Protein AF-A0A2E9CLK2-F1 (afdb_monomer)

Secondary structure (DSSP, 8-state):
--TT-SEEEEEEES---SSHHHHHHHHTT-EEEEEGGGGEEEEEETTEEEEEEE-GGGGGGGTT-SEEEEE--HHHHHHHHSS-SS-HHHHIIIIITTS--SEEEPP-----TTT--SHHHHHHHHHHHHHHHHHHHHHHHHTT-GGGEE-EE--SSHHHHHHHHHHHGGG--TT-EEEE-S-TT--SSSTTSHHHHHHHHHHHS-TT-EEEETT--GGGHHHHGGGGGG-EEEEE-HHHHHHHHHHHHTT----HHHHHHHHHHHHHHHHHHHTSPPPP--PPP-PPPPPPPPP-THHHHHHHHHHHHHHHHHHTSS-GGG--HHHHHHHHHHHHHH-

Solvent-accessible surface area (backbone atoms only — not comparable to full-atom values): 18422 Å² total; per-residue (Å²): 133,74,90,83,62,55,56,47,76,30,42,41,41,87,48,53,64,89,48,49,47,51,54,46,36,31,76,70,50,38,36,33,30,30,40,46,66,54,36,55,34,72,41,86,51,98,94,48,75,43,70,65,55,70,47,67,77,44,59,70,56,55,68,72,42,64,41,44,30,38,38,53,32,34,58,61,26,44,76,74,64,75,33,80,83,64,53,68,62,56,45,46,66,63,48,57,62,72,47,93,50,66,32,36,43,28,52,51,41,53,37,44,68,94,72,22,80,51,72,64,51,36,52,54,27,25,31,51,14,28,27,33,30,55,53,43,49,53,52,22,53,77,67,72,48,45,91,30,49,20,44,52,33,28,38,73,44,45,68,36,35,50,55,25,41,66,68,40,52,90,78,62,56,87,63,36,46,38,30,37,43,60,43,57,84,46,47,57,64,59,80,61,4,51,51,37,36,52,52,49,46,64,74,70,49,66,77,57,37,24,37,30,36,44,44,52,58,74,85,44,51,34,53,54,53,77,49,30,85,28,59,30,34,33,30,35,48,64,31,56,56,50,31,51,52,48,23,62,75,73,72,47,82,76,44,56,58,56,34,28,53,33,39,52,59,44,50,55,52,46,54,58,45,63,73,44,78,71,47,90,78,80,80,76,79,88,66,79,72,82,80,71,80,77,60,59,72,69,57,33,26,40,53,49,32,52,50,52,51,40,49,38,33,43,76,61,78,46,65,78,90,73,68,42,76,68,56,42,51,52,48,13,51,52,50,60,76,73,108

Radius of gyration: 21.07 Å; Cα contacts (8 Å, |Δi|>4): 554; chains: 1; bounding box: 56×46×53 Å

Foldseek 3Di:
DDDPQLEAEAEEDAALDDDLQLVLQLVVLGHYEYEQVSQWDWDDDVPDIATDAGNLVSVVSCPSHNFYEYHPCQVVCCVPVVGDRDDLCSPQVRPVLSDLHQAYEFHFHECACVRPVDDLSQLLRLLLLLQRQVSNCVSCVVSVNNVRYAREAYDQALVSSVVSCVLNVVSDDFQEEYEYHPQQPAACDDRSHPVVNVLSCCVPDDLRYAYEYEADDLVNLLACSVVSSSVYYYYHNVLLVVLVVCCVVVVHDSDPNSSSVSSVVVVVVSVVSSPDHRDDDDDDDPDPPDDDPQDDDLRNLLVVLSVVVSVCSSVVVDDPVPDDPVVSSVSSVVVNVVD

pLDDT: mean 91.37, std 9.95, range [33.94, 98.75]

Structure (mmCIF, N/CA/C/O backbone):
data_AF-A0A2E9CLK2-F1
#
_entry.id   AF-A0A2E9CLK2-F1
#
loop_
_atom_site.group_PDB
_atom_site.id
_atom_site.type_symbol
_atom_site.label_atom_id
_atom_site.label_alt_id
_atom_site.label_comp_id
_atom_site.label_asym_id
_atom_site.label_entity_id
_atom_site.label_seq_id
_atom_site.pdbx_PDB_ins_code
_atom_site.Cartn_x
_atom_site.Cartn_y
_atom_site.Cartn_z
_atom_site.occupancy
_atom_site.B_iso_or_equiv
_atom_site.auth_seq_id
_atom_site.auth_comp_id
_atom_site.auth_asym_id
_atom_site.auth_atom_id
_atom_site.pdbx_PDB_model_num
ATOM 1 N N . MET A 1 1 ? 15.781 -18.257 -9.383 1.00 45.06 1 MET A N 1
ATOM 2 C CA . MET A 1 1 ? 15.838 -17.603 -8.057 1.00 45.06 1 MET A CA 1
ATOM 3 C C . MET A 1 1 ? 15.177 -18.530 -7.055 1.00 45.06 1 MET A C 1
ATOM 5 O O . MET A 1 1 ? 14.185 -19.151 -7.409 1.00 45.06 1 MET A O 1
ATOM 9 N N . ALA A 1 2 ? 15.800 -18.735 -5.897 1.00 33.94 2 ALA A N 1
ATOM 10 C CA . ALA A 1 2 ? 15.490 -19.848 -5.005 1.00 33.94 2 ALA A CA 1
ATOM 11 C C . ALA A 1 2 ? 14.113 -19.703 -4.338 1.00 33.94 2 ALA A C 1
ATOM 13 O O . ALA A 1 2 ? 13.844 -18.715 -3.659 1.00 33.94 2 ALA A O 1
ATOM 14 N N . ALA A 1 3 ? 13.271 -20.726 -4.488 1.00 34.09 3 ALA A N 1
ATOM 15 C CA . ALA A 1 3 ? 12.211 -20.999 -3.530 1.00 34.09 3 ALA A CA 1
ATOM 16 C C . ALA A 1 3 ? 12.862 -21.162 -2.141 1.00 34.09 3 ALA A C 1
ATOM 18 O O . ALA A 1 3 ? 13.796 -21.950 -2.002 1.00 34.09 3 ALA A O 1
ATOM 19 N N . GLY A 1 4 ? 12.426 -20.381 -1.146 1.00 51.25 4 GLY A N 1
ATOM 20 C CA . GLY A 1 4 ? 12.953 -20.455 0.226 1.00 51.25 4 GLY A CA 1
ATOM 21 C C . GLY A 1 4 ? 13.543 -19.166 0.808 1.00 51.25 4 GLY A C 1
ATOM 22 O O . GLY A 1 4 ? 14.056 -19.202 1.923 1.00 51.25 4 GLY A O 1
ATOM 23 N N . THR A 1 5 ? 13.485 -18.020 0.117 1.00 62.66 5 THR A N 1
ATOM 24 C CA . THR A 1 5 ? 13.827 -16.739 0.764 1.00 62.66 5 THR A CA 1
ATOM 25 C C . THR A 1 5 ? 12.755 -16.351 1.793 1.00 62.66 5 THR A C 1
ATOM 27 O O . THR A 1 5 ? 11.581 -16.313 1.433 1.00 62.66 5 THR A O 1
ATOM 30 N N . PRO A 1 6 ? 13.131 -16.012 3.041 1.00 76.38 6 PRO A N 1
ATOM 31 C CA . PRO A 1 6 ? 12.185 -15.690 4.118 1.00 76.38 6 PRO A CA 1
ATOM 32 C C . PRO A 1 6 ? 11.354 -14.422 3.872 1.00 76.38 6 PRO A C 1
ATOM 34 O O . PRO A 1 6 ? 10.308 -14.228 4.486 1.00 76.38 6 PRO A O 1
ATOM 37 N N . ILE A 1 7 ? 11.838 -13.549 2.987 1.00 91.38 7 ILE A N 1
ATOM 38 C CA . ILE A 1 7 ? 11.182 -12.312 2.569 1.00 91.38 7 ILE A CA 1
ATOM 39 C C . ILE A 1 7 ? 11.316 -12.202 1.054 1.00 91.38 7 ILE A C 1
ATOM 41 O O . ILE A 1 7 ? 12.418 -12.347 0.517 1.00 91.38 7 ILE A O 1
ATOM 45 N N . GLU A 1 8 ? 10.218 -11.917 0.364 1.00 94.19 8 GLU A N 1
ATOM 46 C CA . GLU A 1 8 ? 10.225 -11.685 -1.076 1.00 94.19 8 GLU A CA 1
ATOM 47 C C . GLU A 1 8 ? 10.354 -10.193 -1.403 1.00 94.19 8 GLU A C 1
ATOM 49 O O . GLU A 1 8 ? 9.627 -9.351 -0.875 1.00 94.19 8 GLU A O 1
ATOM 54 N N . ILE A 1 9 ? 11.283 -9.870 -2.303 1.00 94.88 9 ILE A N 1
ATOM 55 C CA . ILE A 1 9 ? 11.528 -8.505 -2.772 1.00 94.88 9 ILE A CA 1
ATOM 56 C C . ILE A 1 9 ? 10.782 -8.293 -4.086 1.00 94.88 9 ILE A C 1
ATOM 58 O O . ILE A 1 9 ? 11.042 -8.992 -5.063 1.00 94.88 9 ILE A O 1
ATOM 62 N N . ILE A 1 10 ? 9.914 -7.287 -4.113 1.00 96.88 10 ILE A N 1
ATOM 63 C CA . ILE A 1 10 ? 9.145 -6.853 -5.276 1.00 96.88 10 ILE A CA 1
ATOM 64 C C . ILE A 1 10 ? 9.752 -5.556 -5.823 1.00 96.88 10 ILE A C 1
ATOM 66 O O . ILE A 1 10 ? 10.063 -4.619 -5.083 1.00 96.88 10 ILE A O 1
ATOM 70 N N . VAL A 1 11 ? 9.956 -5.479 -7.136 1.00 97.31 11 VAL A N 1
ATOM 71 C CA . VAL A 1 11 ? 10.560 -4.296 -7.765 1.00 97.31 11 VAL A CA 1
ATOM 72 C C . VAL A 1 11 ? 9.483 -3.305 -8.190 1.00 97.31 11 VAL A C 1
ATOM 74 O O . VAL A 1 11 ? 8.682 -3.593 -9.077 1.00 97.31 11 VAL A O 1
ATOM 77 N N . GLY A 1 12 ? 9.497 -2.109 -7.599 1.00 96.88 12 GLY A N 1
ATOM 78 C CA . GLY A 1 12 ? 8.587 -1.025 -7.969 1.00 96.88 12 GLY A CA 1
ATOM 79 C C . GLY A 1 12 ? 8.988 -0.388 -9.301 1.00 96.88 12 GLY A C 1
ATOM 80 O O . GLY A 1 12 ? 9.985 0.340 -9.370 1.00 96.88 12 GLY A O 1
ATOM 81 N N . LEU A 1 13 ? 8.219 -0.639 -10.362 1.00 96.94 13 LEU A N 1
ATOM 82 C CA . LEU A 1 13 ? 8.424 -0.047 -11.684 1.00 96.94 13 LEU A CA 1
ATOM 83 C C . LEU A 1 13 ? 7.563 1.216 -11.870 1.00 96.94 13 LEU A C 1
ATOM 85 O O . LEU A 1 13 ? 6.443 1.289 -11.369 1.00 96.94 13 LEU A O 1
ATOM 89 N N . PRO A 1 14 ? 8.035 2.218 -12.640 1.00 94.00 14 PRO A N 1
ATOM 90 C CA . PRO A 1 14 ? 7.266 3.441 -12.898 1.00 94.00 14 PRO A CA 1
ATOM 91 C C . PRO A 1 14 ? 6.031 3.224 -13.791 1.00 94.00 14 PRO A C 1
ATOM 93 O O . PRO A 1 14 ? 5.243 4.149 -13.967 1.00 94.00 14 PRO A O 1
ATOM 96 N N . GLY A 1 15 ? 5.896 2.042 -14.395 1.00 95.38 15 GLY A N 1
ATOM 97 C CA . GLY A 1 15 ? 4.823 1.643 -15.299 1.00 95.38 15 GLY A CA 1
ATOM 98 C C . GLY A 1 15 ? 5.271 0.484 -16.191 1.00 95.38 15 GLY A C 1
ATOM 99 O O . GLY A 1 15 ? 6.377 -0.036 -16.033 1.00 95.38 15 GLY A O 1
ATOM 100 N N . LEU A 1 16 ? 4.430 0.116 -17.158 1.00 96.81 16 LEU A N 1
ATOM 101 C CA . LEU A 1 16 ? 4.657 -1.008 -18.083 1.00 96.81 16 LEU A CA 1
ATOM 102 C C . LEU A 1 16 ? 5.058 -0.568 -19.494 1.00 96.81 16 LEU A C 1
ATOM 104 O O . LEU A 1 16 ? 4.809 -1.268 -20.470 1.00 96.81 16 LEU A O 1
ATOM 108 N N . SER A 1 17 ? 5.650 0.612 -19.651 1.00 94.94 17 SER A N 1
ATOM 109 C CA . SER A 1 17 ? 6.166 1.027 -20.958 1.00 94.94 17 SER A CA 1
ATOM 110 C C . SER A 1 17 ? 7.292 0.091 -21.409 1.00 94.94 17 SER A C 1
ATOM 112 O O . SER A 1 17 ? 8.223 -0.158 -20.640 1.00 94.94 17 SER A O 1
ATOM 114 N N . GLU A 1 18 ? 7.235 -0.379 -22.659 1.00 95.94 18 GLU A N 1
ATOM 115 C CA . GLU A 1 18 ? 8.345 -1.123 -23.264 1.00 95.94 18 GLU A CA 1
ATOM 116 C C . GLU A 1 18 ? 9.642 -0.312 -23.189 1.00 95.94 18 GLU A C 1
ATOM 118 O O . GLU A 1 18 ? 9.664 0.900 -23.429 1.00 95.94 18 GLU A O 1
ATOM 123 N N . GLY A 1 19 ? 10.732 -0.984 -22.825 1.00 96.50 19 GLY A N 1
ATOM 124 C CA . GLY A 1 19 ? 12.034 -0.350 -22.682 1.00 96.50 19 GLY A CA 1
ATOM 125 C C . GLY A 1 19 ? 12.966 -1.056 -21.697 1.00 96.50 19 GLY A C 1
ATOM 126 O O .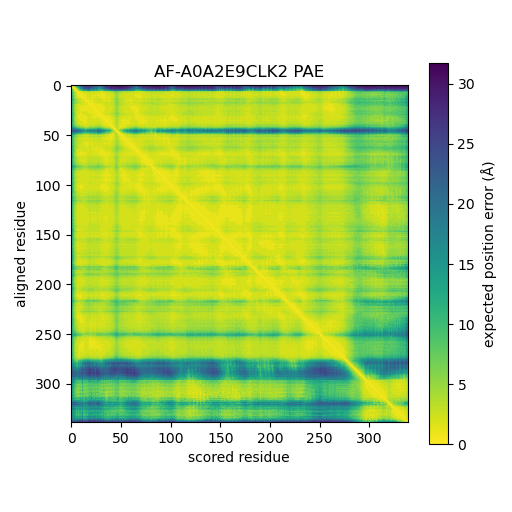 GLY A 1 19 ? 12.642 -2.124 -21.174 1.00 96.50 19 GLY A O 1
ATOM 127 N N . PRO A 1 20 ? 14.133 -0.449 -21.405 1.00 97.56 20 PRO A N 1
ATOM 128 C CA . PRO A 1 20 ? 15.220 -1.114 -20.684 1.00 97.56 20 PRO A CA 1
ATOM 129 C C . PRO A 1 20 ? 14.859 -1.613 -19.282 1.00 97.56 20 PRO A C 1
ATOM 131 O O . PRO A 1 20 ? 15.332 -2.668 -18.873 1.00 97.56 20 PRO A O 1
ATOM 134 N N . LEU A 1 21 ? 14.019 -0.876 -18.544 1.00 96.81 21 LEU A N 1
ATOM 135 C CA . LEU A 1 21 ? 13.586 -1.271 -17.199 1.00 96.81 21 LEU A CA 1
ATOM 136 C C . LEU A 1 21 ? 12.739 -2.543 -17.232 1.00 96.81 21 LEU A C 1
ATOM 138 O O . LEU A 1 21 ? 13.045 -3.504 -16.531 1.00 96.81 21 LEU A O 1
ATOM 142 N N . LEU A 1 22 ? 11.713 -2.557 -18.082 1.00 97.56 22 LEU A N 1
ATOM 143 C CA . LEU A 1 22 ? 10.819 -3.697 -18.227 1.00 97.56 22 LEU A CA 1
ATOM 144 C C . LEU A 1 22 ? 11.564 -4.913 -18.794 1.00 97.56 22 LEU A C 1
ATOM 146 O O . LEU A 1 22 ? 11.458 -6.009 -18.250 1.00 97.56 22 LEU A O 1
ATOM 150 N N . ALA A 1 23 ? 12.400 -4.704 -19.816 1.00 98.00 23 ALA A N 1
ATOM 151 C CA . ALA A 1 23 ? 13.247 -5.749 -20.385 1.00 98.00 23 ALA A CA 1
ATOM 152 C C . ALA A 1 23 ? 14.191 -6.362 -19.339 1.00 98.00 23 ALA A C 1
ATOM 154 O O . ALA A 1 23 ? 14.330 -7.581 -19.276 1.00 98.00 23 ALA A O 1
ATOM 155 N N . ARG A 1 24 ? 14.800 -5.539 -18.473 1.00 97.94 24 ARG A N 1
ATOM 156 C CA . ARG A 1 24 ? 15.660 -6.030 -17.390 1.00 97.94 24 ARG A CA 1
ATOM 157 C C . ARG A 1 24 ? 14.870 -6.806 -16.338 1.00 97.94 24 ARG A C 1
ATOM 159 O O . ARG A 1 24 ? 15.347 -7.843 -15.892 1.00 97.94 24 ARG A O 1
ATOM 166 N N . ALA A 1 25 ? 13.677 -6.341 -15.967 1.00 97.50 25 ALA A N 1
ATOM 167 C CA . ALA A 1 25 ? 12.815 -7.054 -15.027 1.00 97.50 25 ALA A CA 1
ATOM 168 C C . ALA A 1 25 ? 12.417 -8.442 -15.559 1.00 97.50 25 ALA A C 1
ATOM 170 O O . ALA A 1 25 ? 12.503 -9.419 -14.818 1.00 97.50 25 ALA A O 1
ATOM 171 N N . ARG A 1 26 ? 12.082 -8.551 -16.856 1.00 97.81 26 ARG A N 1
ATOM 172 C CA . ARG A 1 26 ? 11.838 -9.838 -17.535 1.00 97.81 26 ARG A CA 1
ATOM 173 C C . ARG A 1 26 ? 13.082 -10.722 -17.550 1.00 97.81 26 ARG A C 1
ATOM 175 O O . ARG A 1 26 ? 13.009 -11.880 -17.158 1.00 97.81 26 ARG A O 1
ATOM 182 N N . ALA A 1 27 ? 14.230 -10.186 -17.967 1.00 97.81 27 ALA A N 1
ATOM 183 C CA . ALA A 1 27 ? 15.473 -10.954 -18.066 1.00 97.81 27 ALA A CA 1
ATOM 184 C C . ALA A 1 27 ? 15.900 -11.548 -16.714 1.00 97.81 27 ALA A C 1
ATOM 186 O O . ALA A 1 27 ? 16.344 -12.690 -16.648 1.00 97.81 27 ALA A O 1
ATOM 187 N N . LEU A 1 28 ? 15.712 -10.789 -15.633 1.00 96.19 28 LEU A N 1
ATOM 188 C CA . LEU A 1 28 ? 16.017 -11.217 -14.268 1.00 96.19 28 LEU A CA 1
ATOM 189 C C . LEU A 1 28 ? 14.868 -11.992 -13.597 1.00 96.19 28 LEU A C 1
ATOM 191 O O . LEU A 1 28 ? 15.020 -12.410 -12.452 1.00 96.19 28 LEU A O 1
ATOM 195 N N . GLN A 1 29 ? 13.735 -12.184 -14.285 1.00 96.38 29 GLN A N 1
ATOM 196 C CA . GLN A 1 29 ? 12.524 -12.833 -13.763 1.00 96.38 29 GLN A CA 1
ATOM 197 C C . GLN A 1 29 ? 12.047 -12.232 -12.431 1.00 96.38 29 GLN A C 1
ATOM 199 O O . GLN A 1 29 ? 11.660 -12.945 -11.508 1.00 96.38 29 GLN A O 1
ATOM 204 N N . LEU A 1 30 ? 12.090 -10.904 -12.317 1.00 94.62 30 LEU A N 1
ATOM 205 C CA . LEU A 1 30 ? 11.736 -10.212 -11.081 1.00 94.62 30 LEU A CA 1
ATOM 206 C C . LEU A 1 30 ? 10.215 -10.097 -10.940 1.00 94.62 30 LEU A C 1
ATOM 208 O O . LEU A 1 30 ? 9.544 -9.738 -11.914 1.00 94.62 30 LEU A O 1
ATOM 212 N N . PRO A 1 31 ? 9.655 -10.354 -9.745 1.00 96.81 31 PRO A N 1
ATOM 213 C CA . PRO A 1 31 ? 8.304 -9.918 -9.442 1.00 96.81 31 PRO A CA 1
ATOM 214 C C . PRO A 1 31 ? 8.292 -8.388 -9.360 1.00 96.81 31 PRO A C 1
ATOM 216 O O . PRO A 1 31 ? 9.207 -7.767 -8.807 1.00 96.81 31 PRO A O 1
ATOM 219 N N . VAL A 1 32 ? 7.265 -7.768 -9.933 1.00 98.00 32 VAL A N 1
ATOM 220 C CA . VAL A 1 32 ? 7.175 -6.308 -10.014 1.00 98.00 32 VAL A CA 1
ATOM 221 C C . VAL A 1 32 ? 5.892 -5.790 -9.392 1.00 98.00 32 VAL A C 1
ATOM 223 O O . VAL A 1 32 ? 4.880 -6.484 -9.340 1.00 98.00 32 VAL A O 1
ATOM 226 N N . LEU A 1 33 ? 5.935 -4.540 -8.958 1.00 98.31 33 LEU A N 1
ATOM 227 C CA . LEU A 1 33 ? 4.773 -3.776 -8.540 1.00 98.31 33 LEU A CA 1
ATOM 228 C C . LEU A 1 33 ? 4.702 -2.509 -9.385 1.00 98.31 33 LEU A C 1
ATOM 230 O O . LEU A 1 33 ? 5.724 -1.869 -9.648 1.00 98.31 33 LEU A O 1
ATOM 234 N N . ILE A 1 34 ? 3.497 -2.153 -9.817 1.00 98.12 34 ILE A N 1
ATOM 235 C CA . ILE A 1 34 ? 3.226 -0.865 -10.453 1.00 98.12 34 ILE A CA 1
ATOM 236 C C . ILE A 1 34 ? 2.118 -0.140 -9.705 1.00 98.12 34 ILE A C 1
ATOM 238 O O . ILE A 1 34 ? 1.216 -0.752 -9.142 1.00 98.12 34 ILE A O 1
ATOM 242 N N . SER A 1 35 ? 2.173 1.182 -9.755 1.00 97.56 35 SER A N 1
ATOM 243 C CA . SER A 1 35 ? 1.135 2.039 -9.198 1.00 97.56 35 SER A CA 1
ATOM 244 C C . SER A 1 35 ? -0.011 2.210 -10.196 1.00 97.56 35 SER A C 1
ATOM 246 O O . SER A 1 35 ? 0.250 2.432 -11.383 1.00 97.56 35 SER A O 1
ATOM 248 N N . ALA A 1 36 ? -1.263 2.191 -9.740 1.00 98.00 36 ALA A N 1
ATOM 249 C CA . ALA A 1 36 ? -2.447 2.425 -10.568 1.00 98.00 36 ALA A CA 1
ATOM 250 C C . ALA A 1 36 ? -2.335 3.731 -11.363 1.00 98.00 36 ALA A C 1
ATOM 252 O O . ALA A 1 36 ? -2.596 3.766 -12.565 1.00 98.00 36 ALA A O 1
ATOM 253 N N . ASN A 1 37 ? -1.802 4.787 -10.738 1.00 97.00 37 ASN A N 1
ATOM 254 C CA . ASN A 1 37 ? -1.589 6.076 -11.393 1.00 97.00 37 ASN A CA 1
ATOM 255 C C . ASN A 1 37 ? -0.648 6.002 -12.622 1.00 97.00 37 ASN A C 1
ATOM 257 O O . ASN A 1 37 ? -0.728 6.854 -13.509 1.00 97.00 37 ASN A O 1
ATOM 261 N N . SER A 1 38 ? 0.220 4.985 -12.727 1.00 96.69 38 SER A N 1
ATOM 262 C CA . SER A 1 38 ? 1.041 4.763 -13.933 1.00 96.69 38 SER A CA 1
ATOM 263 C C . SER A 1 38 ? 0.210 4.384 -15.164 1.00 96.69 38 SER A C 1
ATOM 265 O O . SER A 1 38 ? 0.628 4.640 -16.294 1.00 96.69 38 SER A O 1
ATOM 267 N N . LEU A 1 39 ? -0.991 3.842 -14.946 1.00 97.56 39 LEU A N 1
ATOM 268 C CA . LEU A 1 39 ? -1.950 3.457 -15.976 1.00 97.56 39 LEU A CA 1
ATOM 269 C C . LEU A 1 39 ? -3.026 4.524 -16.201 1.00 97.56 39 LEU A C 1
ATOM 271 O O . LEU A 1 39 ? -3.902 4.333 -17.039 1.00 97.56 39 LEU A O 1
ATOM 275 N N . SER A 1 40 ? -2.986 5.662 -15.510 1.00 95.62 40 SER A N 1
ATOM 276 C CA . SER A 1 40 ? -4.001 6.704 -15.667 1.00 95.62 40 SER A CA 1
ATOM 277 C C . SER A 1 40 ? -3.862 7.488 -16.977 1.00 95.62 40 SER A C 1
ATOM 279 O O . SER A 1 40 ? -2.772 7.832 -17.459 1.00 95.62 40 SER A O 1
ATOM 281 N N . ARG A 1 41 ? -5.005 7.838 -17.563 1.00 94.88 41 ARG A N 1
ATOM 282 C CA . ARG A 1 41 ? -5.126 8.871 -18.594 1.00 94.88 41 ARG A CA 1
ATOM 283 C C . ARG A 1 41 ? -5.556 10.163 -17.923 1.00 94.88 41 ARG A C 1
ATOM 285 O O . ARG A 1 41 ? -6.468 10.169 -17.111 1.00 94.88 41 ARG A O 1
ATOM 292 N N . TRP A 1 42 ? -4.902 11.249 -18.305 1.00 92.56 42 TRP A N 1
ATOM 293 C CA . TRP A 1 42 ? -5.176 12.584 -17.794 1.00 92.56 42 TRP A CA 1
ATOM 294 C C . TRP A 1 42 ? -5.469 13.496 -18.980 1.00 92.56 42 TRP A C 1
ATOM 296 O O . TRP A 1 42 ? -4.724 13.467 -19.964 1.00 92.56 42 TRP A O 1
ATOM 306 N N . ARG A 1 43 ? -6.545 14.277 -18.900 1.00 91.56 43 ARG A N 1
ATOM 307 C CA . ARG A 1 43 ? -6.875 15.337 -19.859 1.00 91.56 43 ARG A CA 1
ATOM 308 C C . ARG A 1 43 ? -6.581 16.692 -19.231 1.00 91.56 43 ARG A C 1
ATOM 310 O O . ARG A 1 43 ? -6.765 16.872 -18.031 1.00 91.56 43 ARG A O 1
ATOM 317 N N . GLN A 1 44 ? -6.094 17.624 -20.044 1.00 88.38 44 GLN A N 1
ATOM 318 C CA . GLN A 1 44 ? -5.944 19.016 -19.626 1.00 88.38 44 GLN A CA 1
ATOM 319 C C . GLN A 1 44 ? -7.301 19.708 -19.728 1.00 88.38 44 GLN A C 1
ATOM 321 O O . GLN A 1 44 ? -7.989 19.546 -20.737 1.00 88.38 44 GLN A O 1
ATOM 326 N N . ARG A 1 45 ? -7.667 20.463 -18.695 1.00 81.81 45 ARG A N 1
ATOM 327 C CA . ARG A 1 45 ? -8.818 21.369 -18.680 1.00 81.81 45 ARG A CA 1
ATOM 328 C C . ARG A 1 45 ? -8.414 22.681 -18.029 1.00 81.81 45 ARG A C 1
ATOM 330 O O . ARG A 1 45 ? -7.428 22.729 -17.292 1.00 81.81 45 ARG A O 1
ATOM 337 N N . ASP A 1 46 ? -9.173 23.735 -18.297 1.00 74.00 46 ASP A N 1
ATOM 338 C CA . ASP A 1 46 ? -8.933 25.031 -17.669 1.00 74.00 46 ASP A CA 1
ATOM 339 C C . ASP A 1 46 ? -8.970 24.874 -16.143 1.00 74.00 46 ASP A C 1
ATOM 341 O O . ASP A 1 46 ? -9.967 24.440 -15.569 1.00 74.00 46 ASP A O 1
ATOM 345 N N . GLY A 1 47 ? -7.837 25.155 -15.496 1.00 73.81 47 GLY A N 1
ATOM 346 C CA . GLY A 1 47 ? -7.674 25.041 -14.045 1.00 73.81 47 GLY A CA 1
ATOM 347 C C . GLY A 1 47 ? -7.129 23.706 -13.515 1.00 73.81 47 GLY A C 1
ATOM 348 O O . GLY A 1 47 ? -6.877 23.621 -12.314 1.00 73.81 47 GLY A O 1
ATOM 349 N N . GLY A 1 48 ? -6.872 22.681 -14.344 1.00 77.94 48 GLY A N 1
ATOM 350 C CA . GLY A 1 48 ? -6.256 21.444 -13.842 1.00 77.94 48 GLY A CA 1
ATOM 351 C C . GLY A 1 48 ? -6.225 20.236 -14.781 1.00 77.94 48 GLY A C 1
ATOM 352 O O . GLY A 1 48 ? -6.542 20.302 -15.967 1.00 77.94 48 GLY A O 1
ATOM 353 N N . ARG A 1 49 ? -5.814 19.090 -14.223 1.00 84.25 49 ARG A N 1
ATOM 354 C CA . ARG A 1 49 ? -5.860 17.788 -14.905 1.00 84.25 49 ARG A CA 1
ATOM 355 C C . ARG A 1 49 ? -7.051 16.989 -14.399 1.00 84.25 49 ARG A C 1
ATOM 357 O O . ARG A 1 49 ? -7.166 16.772 -13.200 1.00 84.25 49 ARG A O 1
ATOM 364 N N . GLU A 1 50 ? -7.868 16.503 -15.322 1.00 90.06 50 GLU A N 1
ATOM 365 C CA . GLU A 1 50 ? -8.998 15.617 -15.038 1.00 90.06 50 GLU A CA 1
ATOM 366 C C . GLU A 1 50 ? -8.619 14.176 -15.402 1.00 90.06 50 GLU A C 1
ATOM 368 O O . GLU A 1 50 ? -7.991 13.932 -16.444 1.00 90.06 50 GLU A O 1
ATOM 373 N N . TRP A 1 51 ? -8.953 13.219 -14.534 1.00 94.62 51 TRP A N 1
ATOM 374 C CA . TRP A 1 51 ? -8.762 11.802 -14.831 1.00 94.62 51 TRP A CA 1
ATOM 375 C C . TRP A 1 51 ? -9.746 11.363 -15.923 1.00 94.62 51 TRP A C 1
ATOM 377 O O . TRP A 1 51 ? -10.901 11.767 -15.943 1.00 94.62 51 TRP A O 1
ATOM 387 N N . ALA A 1 52 ? -9.268 10.572 -16.883 1.00 95.38 52 ALA A N 1
ATOM 388 C CA . ALA A 1 52 ? -10.001 10.241 -18.105 1.00 95.38 52 ALA A CA 1
ATOM 389 C C . ALA A 1 52 ? -9.939 8.742 -18.445 1.00 95.38 52 ALA A C 1
ATOM 391 O O . ALA A 1 52 ? -9.865 8.366 -19.624 1.00 95.38 52 ALA A O 1
ATOM 392 N N . GLY A 1 53 ? -9.902 7.892 -17.418 1.00 96.94 53 GLY A N 1
ATOM 393 C CA . GLY A 1 53 ? -9.871 6.438 -17.550 1.00 96.94 53 GLY A CA 1
ATOM 394 C C . GLY A 1 53 ? -8.472 5.814 -17.536 1.00 96.94 53 GLY A C 1
ATOM 395 O O . GLY A 1 53 ? -7.444 6.482 -17.385 1.00 96.94 53 GLY A O 1
ATOM 396 N N . TRP A 1 54 ? -8.433 4.500 -17.751 1.00 98.00 54 TRP A N 1
ATOM 397 C CA . TRP A 1 54 ? -7.218 3.681 -17.711 1.00 98.00 54 TRP A CA 1
ATOM 398 C C . TRP A 1 54 ? -6.572 3.457 -19.089 1.00 98.00 54 TRP A C 1
ATOM 400 O O . TRP A 1 54 ? -7.219 3.482 -20.138 1.00 98.00 54 TRP A O 1
ATOM 410 N N . ARG A 1 55 ? -5.259 3.205 -19.103 1.00 97.19 55 ARG A N 1
ATOM 411 C CA . ARG A 1 55 ? -4.444 2.813 -20.267 1.00 97.19 55 ARG A CA 1
ATOM 412 C C . ARG A 1 55 ? -4.277 1.293 -20.328 1.00 97.19 55 ARG A C 1
ATOM 414 O O . ARG A 1 55 ? -3.154 0.798 -20.383 1.00 97.19 55 ARG A O 1
ATOM 421 N N . LEU A 1 56 ? -5.381 0.547 -20.366 1.00 97.38 56 LEU A N 1
ATOM 422 C CA . LEU A 1 56 ? -5.359 -0.922 -20.262 1.00 97.38 56 LEU A CA 1
ATOM 423 C C . LEU A 1 56 ? -4.511 -1.617 -21.340 1.00 97.38 56 LEU A C 1
ATOM 425 O O . LEU A 1 56 ? -3.923 -2.659 -21.082 1.00 97.38 56 LEU A O 1
ATOM 429 N N . ARG A 1 57 ? -4.338 -1.007 -22.523 1.00 96.25 57 ARG A N 1
ATOM 430 C CA . ARG A 1 57 ? -3.445 -1.542 -23.571 1.00 96.25 57 ARG A CA 1
ATOM 431 C C . ARG A 1 57 ? -1.997 -1.742 -23.099 1.00 96.25 57 ARG A C 1
ATOM 433 O O . ARG A 1 57 ? -1.312 -2.595 -23.646 1.00 96.25 57 ARG A O 1
ATOM 440 N N . GLN A 1 58 ? -1.527 -0.990 -22.099 1.00 96.06 58 GLN A N 1
ATOM 441 C CA . GLN A 1 58 ? -0.174 -1.160 -21.552 1.00 96.06 58 GLN A CA 1
ATOM 442 C C . GLN A 1 58 ? 0.004 -2.474 -20.782 1.00 96.06 58 GLN A C 1
ATOM 444 O O . GLN A 1 58 ? 1.132 -2.937 -20.641 1.00 96.06 58 GLN A O 1
ATOM 449 N N . LEU A 1 59 ? -1.084 -3.106 -20.333 1.00 97.19 59 LEU A N 1
ATOM 450 C CA . LEU A 1 59 ? -1.038 -4.398 -19.646 1.00 97.19 59 LEU A CA 1
ATOM 451 C C . LEU A 1 59 ? -0.535 -5.524 -20.559 1.00 97.19 59 LEU A C 1
ATOM 453 O O . LEU A 1 59 ? 0.054 -6.481 -20.071 1.00 97.19 59 LEU A O 1
ATOM 457 N N . ALA A 1 60 ? -0.667 -5.386 -21.885 1.00 96.56 60 ALA A N 1
ATOM 458 C CA . ALA A 1 60 ? -0.091 -6.331 -22.847 1.00 96.56 60 ALA A CA 1
ATOM 459 C C . ALA A 1 60 ? 1.443 -6.444 -22.723 1.00 96.56 60 ALA A C 1
ATOM 461 O O . ALA A 1 60 ? 2.034 -7.480 -23.031 1.00 96.56 60 ALA A O 1
ATOM 462 N N . ASN A 1 61 ? 2.097 -5.405 -22.198 1.00 97.38 61 ASN A N 1
ATOM 463 C CA . ASN A 1 61 ? 3.531 -5.409 -21.939 1.00 97.38 61 ASN A CA 1
ATOM 464 C C . ASN A 1 61 ? 3.884 -6.175 -20.647 1.00 97.38 61 ASN A C 1
ATOM 466 O O . ASN A 1 61 ? 5.052 -6.307 -20.311 1.00 97.38 61 ASN A O 1
ATOM 470 N N . ALA A 1 62 ? 2.931 -6.721 -19.893 1.00 95.81 62 ALA A N 1
ATOM 471 C CA . ALA A 1 62 ? 3.258 -7.532 -18.718 1.00 95.81 62 ALA A CA 1
ATOM 472 C C . ALA A 1 62 ? 3.809 -8.931 -19.074 1.00 95.81 62 ALA A C 1
ATOM 474 O O . ALA A 1 62 ? 4.322 -9.631 -18.201 1.00 95.81 62 ALA A O 1
ATOM 475 N N . HIS A 1 63 ? 3.744 -9.341 -20.347 1.00 95.19 63 HIS A N 1
ATOM 476 C CA . HIS A 1 63 ? 4.239 -10.642 -20.800 1.00 95.19 63 HIS A CA 1
ATOM 477 C C . HIS A 1 63 ? 5.710 -10.882 -20.406 1.00 95.19 63 HIS A C 1
ATOM 479 O O . HIS A 1 63 ? 6.547 -9.977 -20.450 1.00 95.19 63 HIS A O 1
ATOM 485 N N . GLY A 1 64 ? 6.031 -12.120 -20.021 1.00 94.88 64 GLY A N 1
ATOM 486 C CA . GLY A 1 64 ? 7.389 -12.541 -19.654 1.00 94.88 64 GLY A CA 1
ATOM 487 C C . GLY A 1 64 ? 7.892 -12.055 -18.287 1.00 94.88 64 GLY A C 1
ATOM 488 O O . GLY A 1 64 ? 9.019 -12.386 -17.915 1.00 94.88 64 GLY A O 1
ATOM 489 N N . LEU A 1 65 ? 7.099 -11.280 -17.539 1.00 96.75 65 LEU A N 1
ATOM 490 C CA . LEU A 1 65 ? 7.369 -10.993 -16.128 1.00 96.75 65 LEU A CA 1
ATOM 491 C C . LEU A 1 65 ? 7.036 -12.208 -15.258 1.00 96.75 65 LEU A C 1
ATOM 493 O O . LEU A 1 65 ? 6.111 -12.955 -15.566 1.00 96.75 65 LEU A O 1
ATOM 497 N N . ALA A 1 66 ? 7.746 -12.366 -14.139 1.00 96.25 66 ALA A N 1
ATOM 498 C CA . ALA A 1 66 ? 7.486 -13.465 -13.209 1.00 96.25 66 ALA A CA 1
ATOM 499 C C . ALA A 1 66 ? 6.131 -13.322 -12.501 1.00 96.25 66 ALA A C 1
ATOM 501 O O . ALA A 1 66 ? 5.396 -14.290 -12.343 1.00 96.25 66 ALA A O 1
ATOM 502 N N . SER A 1 67 ? 5.801 -12.108 -12.058 1.00 97.25 67 SER A N 1
ATOM 503 C CA . SER A 1 67 ? 4.479 -11.748 -11.541 1.00 97.25 67 SER A CA 1
ATOM 504 C C . SER A 1 67 ? 4.346 -10.229 -11.463 1.00 97.25 67 SER A C 1
ATOM 506 O O . SER A 1 67 ? 5.355 -9.518 -11.474 1.00 97.25 67 SER A O 1
ATOM 508 N N . ILE A 1 68 ? 3.112 -9.737 -11.369 1.00 97.94 68 ILE A N 1
ATOM 509 C CA . ILE A 1 68 ? 2.825 -8.311 -11.226 1.00 97.94 68 ILE A CA 1
ATOM 510 C C . ILE A 1 68 ? 1.805 -8.063 -10.117 1.00 97.94 68 ILE A C 1
ATOM 512 O O . ILE A 1 68 ? 0.777 -8.737 -10.045 1.00 97.94 68 ILE A O 1
ATOM 516 N N . MET A 1 69 ? 2.109 -7.094 -9.259 1.00 98.56 69 MET A N 1
ATOM 517 C CA . MET A 1 69 ? 1.226 -6.577 -8.218 1.00 98.56 69 MET A CA 1
ATOM 518 C C . MET A 1 69 ? 0.771 -5.153 -8.554 1.00 98.56 69 MET A C 1
ATOM 520 O O . MET A 1 69 ? 1.494 -4.406 -9.224 1.00 98.56 69 MET A O 1
ATOM 524 N N . LEU A 1 70 ? -0.412 -4.783 -8.069 1.00 98.69 70 LEU A N 1
ATOM 525 C CA . LEU A 1 70 ? -0.999 -3.457 -8.253 1.00 98.69 70 LEU A CA 1
ATOM 526 C C . LEU A 1 70 ? -1.048 -2.692 -6.924 1.00 98.69 70 LEU A C 1
ATOM 528 O O . LEU A 1 70 ? -1.706 -3.124 -5.983 1.00 98.69 70 LEU A O 1
ATOM 532 N N . ASP A 1 71 ? -0.383 -1.540 -6.880 1.00 98.12 71 ASP A N 1
ATOM 533 C CA . ASP A 1 71 ? -0.543 -0.513 -5.844 1.00 98.12 71 ASP A CA 1
ATOM 534 C C . ASP A 1 71 ? -1.676 0.454 -6.226 1.00 98.12 71 ASP A C 1
ATOM 536 O O . ASP A 1 71 ? -1.822 0.822 -7.394 1.00 98.12 71 ASP A O 1
ATOM 540 N N . SER A 1 72 ? -2.462 0.892 -5.243 1.00 97.06 72 SER A N 1
ATOM 541 C CA . SER A 1 72 ? -3.610 1.795 -5.404 1.00 97.06 72 SER A CA 1
ATOM 542 C C . SER A 1 72 ? -3.212 3.231 -5.768 1.00 97.06 72 SER A C 1
ATOM 544 O O . SER A 1 72 ? -4.022 3.982 -6.313 1.00 97.06 72 SER A O 1
ATOM 546 N N . ALA A 1 73 ? -1.950 3.601 -5.514 1.00 95.69 73 ALA A N 1
ATOM 547 C CA . ALA A 1 73 ? -1.392 4.942 -5.651 1.00 95.69 73 ALA A CA 1
ATOM 548 C C . ALA A 1 73 ? -1.797 5.955 -4.562 1.00 95.69 73 ALA A C 1
ATOM 550 O O . ALA A 1 73 ? -1.548 7.149 -4.761 1.00 95.69 73 ALA A O 1
ATOM 551 N N . GLY A 1 74 ? -2.354 5.529 -3.419 1.00 94.38 74 GLY A N 1
ATOM 552 C CA . GLY A 1 74 ? -2.911 6.413 -2.377 1.00 94.38 74 GLY A CA 1
ATOM 553 C C . GLY A 1 74 ? -2.048 7.642 -2.038 1.00 94.38 74 GLY A C 1
ATOM 554 O O . GLY A 1 74 ? -2.523 8.782 -2.085 1.00 94.38 74 GLY A O 1
ATOM 555 N N . PHE A 1 75 ? -0.740 7.453 -1.823 1.00 94.12 75 PHE A N 1
ATOM 556 C CA . PHE A 1 75 ? 0.200 8.555 -1.558 1.00 94.12 75 PHE A CA 1
ATOM 557 C C . PHE A 1 75 ? 0.380 9.527 -2.733 1.00 94.12 75 PHE A C 1
ATOM 559 O O . PHE A 1 75 ? 0.399 10.752 -2.565 1.00 94.12 75 PHE A O 1
ATOM 566 N N . VAL A 1 76 ? 0.530 9.005 -3.952 1.00 93.12 76 VAL A N 1
ATOM 567 C CA . VAL A 1 76 ? 0.703 9.836 -5.155 1.00 93.12 76 VAL A CA 1
ATOM 568 C C . VAL A 1 76 ? -0.561 10.650 -5.420 1.00 93.12 76 VAL A C 1
ATOM 570 O O . VAL A 1 76 ? -0.474 11.811 -5.823 1.00 93.12 76 VAL A O 1
ATOM 573 N N . LEU A 1 77 ? -1.725 10.056 -5.165 1.00 93.31 77 LEU A N 1
ATOM 574 C CA . LEU A 1 77 ? -3.024 10.688 -5.340 1.00 93.31 77 LEU A CA 1
ATOM 575 C C . LEU A 1 77 ? -3.253 11.818 -4.346 1.00 93.31 77 LEU A C 1
ATOM 577 O O . LEU A 1 77 ? -3.532 12.946 -4.758 1.00 93.31 77 LEU A O 1
ATOM 581 N N . ALA A 1 78 ? -3.001 11.566 -3.064 1.00 92.69 78 ALA A N 1
ATOM 582 C CA . ALA A 1 78 ? -3.059 12.598 -2.038 1.00 92.69 78 ALA A CA 1
ATOM 583 C C . ALA A 1 78 ? -2.085 13.755 -2.329 1.00 92.69 78 ALA A C 1
ATOM 585 O O . ALA A 1 78 ? -2.486 14.918 -2.341 1.00 92.69 78 ALA A O 1
ATOM 586 N N . SER A 1 79 ? -0.821 13.446 -2.640 1.00 92.12 79 SER A N 1
ATOM 587 C CA . SER A 1 79 ? 0.226 14.465 -2.818 1.00 92.12 79 SER A CA 1
ATOM 588 C C . SER A 1 79 ? 0.101 15.298 -4.099 1.00 92.12 79 SER A C 1
ATOM 590 O O . SER A 1 79 ? 0.499 16.462 -4.105 1.00 92.12 79 SER A O 1
ATOM 592 N N . ARG A 1 80 ? -0.405 14.729 -5.203 1.00 89.44 80 ARG A N 1
ATOM 593 C CA . ARG A 1 80 ? -0.430 15.411 -6.516 1.00 89.44 80 ARG A CA 1
ATOM 594 C C . ARG A 1 80 ? -1.810 15.824 -6.995 1.00 89.44 80 ARG A C 1
ATOM 596 O O . ARG A 1 80 ? -1.895 16.736 -7.816 1.00 89.44 80 ARG A O 1
ATOM 603 N N . TYR A 1 81 ? -2.849 15.139 -6.535 1.00 87.88 81 TYR A N 1
ATOM 604 C CA . TYR A 1 81 ? -4.216 15.303 -7.029 1.00 87.88 81 TYR A CA 1
ATOM 605 C C . TYR A 1 81 ? -5.214 15.620 -5.909 1.00 87.88 81 TYR A C 1
ATOM 607 O O . TYR A 1 81 ? -6.394 15.777 -6.189 1.00 87.88 81 TYR A O 1
ATOM 615 N N . ARG A 1 82 ? -4.733 15.787 -4.664 1.00 85.25 82 ARG A N 1
ATOM 616 C CA . ARG A 1 82 ? -5.524 16.135 -3.470 1.00 85.25 82 ARG A CA 1
ATOM 617 C C . ARG A 1 82 ? -6.592 15.104 -3.090 1.00 85.25 82 ARG A C 1
ATOM 619 O O . ARG A 1 82 ? -7.501 15.424 -2.337 1.00 85.25 82 ARG A O 1
ATOM 626 N N . GLY A 1 83 ? -6.468 13.869 -3.567 1.00 87.44 83 GLY A N 1
ATOM 627 C CA . GLY A 1 83 ? -7.432 12.810 -3.287 1.00 87.44 83 GLY A CA 1
ATOM 628 C C . GLY A 1 83 ? -7.534 11.802 -4.420 1.00 87.44 83 GLY A C 1
ATOM 629 O O . GLY A 1 83 ? -6.782 11.868 -5.396 1.00 87.44 83 GLY A O 1
ATOM 630 N N . LEU A 1 84 ? -8.458 10.857 -4.258 1.00 91.69 84 LEU A N 1
ATOM 631 C CA . LEU A 1 84 ? -8.773 9.849 -5.262 1.00 91.69 84 LEU A CA 1
ATOM 632 C C . LEU A 1 84 ? -9.535 10.515 -6.420 1.00 91.69 84 LEU A C 1
ATOM 634 O O . LEU A 1 84 ? -10.595 11.089 -6.191 1.00 91.69 84 LEU A O 1
ATOM 638 N N . PRO A 1 85 ? -9.015 10.472 -7.656 1.00 92.44 85 PRO A N 1
ATOM 639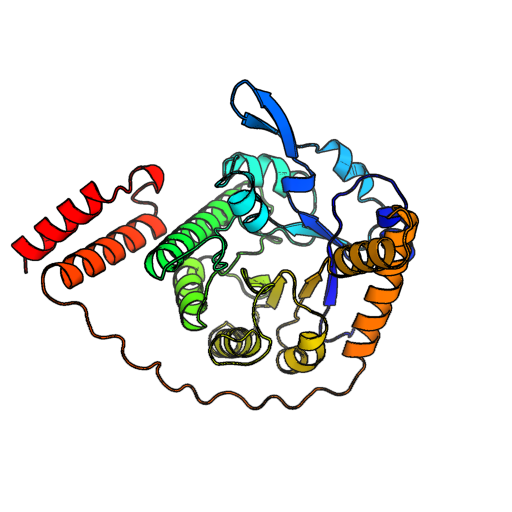 C CA . PRO A 1 85 ? -9.651 11.109 -8.805 1.00 92.44 85 PRO A CA 1
ATOM 640 C C . PRO A 1 85 ? -10.615 10.157 -9.541 1.00 92.44 85 PRO A C 1
ATOM 642 O O . PRO A 1 85 ? -11.101 10.497 -10.616 1.00 92.44 85 PRO A O 1
ATOM 645 N N . TRP A 1 86 ? -10.828 8.955 -9.001 1.00 94.44 86 TRP A N 1
ATOM 646 C CA . TRP A 1 86 ? -11.683 7.893 -9.524 1.00 94.44 86 TRP A CA 1
ATOM 647 C C . TRP A 1 86 ? -12.444 7.231 -8.371 1.00 94.44 86 TRP A C 1
ATOM 649 O O . TRP A 1 86 ? -12.007 7.294 -7.218 1.00 94.44 86 TRP A O 1
ATOM 659 N N . THR A 1 87 ? -13.567 6.591 -8.685 1.00 95.88 87 THR A N 1
ATOM 660 C CA . THR A 1 87 ? -14.391 5.863 -7.709 1.00 95.88 87 THR A CA 1
ATOM 661 C C . THR A 1 87 ? -13.810 4.480 -7.377 1.00 95.88 87 THR A C 1
ATOM 663 O O . THR A 1 87 ? -12.883 4.000 -8.037 1.00 95.88 87 THR A O 1
ATOM 666 N N . VAL A 1 88 ? -14.357 3.803 -6.357 1.00 97.88 88 VAL A N 1
ATOM 667 C CA . VAL A 1 88 ? -14.013 2.394 -6.081 1.00 97.88 88 VAL A CA 1
ATOM 668 C C . VAL A 1 88 ? -14.392 1.505 -7.265 1.00 97.88 88 VAL A C 1
ATOM 670 O O . VAL A 1 88 ? -13.612 0.637 -7.641 1.00 97.88 88 VAL A O 1
ATOM 673 N N . GLU A 1 89 ? -15.539 1.757 -7.894 1.00 97.75 89 GLU A N 1
ATOM 674 C CA . GLU A 1 89 ? -16.003 1.042 -9.089 1.00 97.75 89 GLU A CA 1
ATOM 675 C C . GLU A 1 89 ? -15.026 1.202 -10.263 1.00 97.75 89 GLU A C 1
ATOM 677 O O . GLU A 1 89 ? -14.535 0.210 -10.804 1.00 97.75 89 GLU A O 1
ATOM 682 N N . ASP A 1 90 ? -14.633 2.443 -10.576 1.00 98.12 90 ASP A N 1
ATOM 683 C CA . ASP A 1 90 ? -13.627 2.731 -11.606 1.00 98.12 90 ASP A CA 1
ATOM 684 C C . ASP A 1 90 ? -12.316 1.971 -11.367 1.00 98.12 90 ASP A C 1
ATOM 686 O O . ASP A 1 90 ? -11.651 1.542 -12.314 1.00 98.12 90 ASP A O 1
ATOM 690 N N . TYR A 1 91 ? -11.908 1.835 -10.104 1.00 98.69 91 TYR A N 1
ATOM 691 C CA . TYR A 1 91 ? -10.676 1.155 -9.731 1.00 98.69 91 TYR A CA 1
ATOM 692 C C . TYR A 1 91 ? -10.808 -0.369 -9.785 1.00 98.69 91 TYR A C 1
ATOM 694 O O . TYR A 1 91 ? -10.007 -1.032 -10.448 1.00 98.69 91 TYR A O 1
ATOM 702 N N . VAL A 1 92 ? -11.800 -0.934 -9.098 1.00 98.75 92 VAL A N 1
ATOM 703 C CA . VAL A 1 92 ? -11.946 -2.384 -8.945 1.00 98.75 92 VAL A CA 1
ATOM 704 C C . VAL A 1 92 ? -12.384 -3.013 -10.262 1.00 98.75 92 VAL A C 1
ATOM 706 O O . VAL A 1 92 ? -11.696 -3.890 -10.780 1.00 98.75 92 VAL A O 1
ATOM 709 N N . GLU A 1 93 ? -13.471 -2.531 -10.856 1.00 97.94 93 GLU A N 1
ATOM 710 C CA . GLU A 1 93 ? -14.021 -3.099 -12.090 1.00 97.94 93 GLU A CA 1
ATOM 711 C C . GLU A 1 93 ? -13.230 -2.620 -13.312 1.00 97.94 93 GLU A C 1
ATOM 713 O O . GLU A 1 93 ? -12.917 -3.397 -14.215 1.00 97.94 93 GLU A O 1
ATOM 718 N N . GLY A 1 94 ? -12.832 -1.344 -13.322 1.00 97.69 94 GLY A N 1
ATOM 719 C CA . GLY A 1 94 ? -12.131 -0.746 -14.457 1.00 97.69 94 GLY A CA 1
ATOM 720 C C . GLY A 1 94 ? -10.642 -1.095 -14.566 1.00 97.69 94 GLY A C 1
ATOM 721 O O . GLY A 1 94 ? -10.083 -0.983 -15.662 1.00 97.69 94 GLY A O 1
ATOM 722 N N . LEU A 1 95 ? -9.978 -1.504 -13.475 1.00 98.56 95 LEU A N 1
ATOM 723 C CA . LEU A 1 95 ? -8.539 -1.803 -13.475 1.00 98.56 95 LEU A CA 1
ATOM 724 C C . LEU A 1 95 ? -8.161 -3.103 -12.758 1.00 98.56 95 LEU A C 1
ATOM 726 O O . LEU A 1 95 ? -7.430 -3.910 -13.339 1.00 98.56 95 LEU A O 1
ATOM 730 N N . ALA A 1 96 ? -8.607 -3.324 -11.520 1.00 98.56 96 ALA A N 1
ATOM 731 C CA . ALA A 1 96 ? -8.222 -4.525 -10.778 1.00 98.56 96 ALA A CA 1
ATOM 732 C C . ALA A 1 96 ? -8.758 -5.798 -11.461 1.00 98.56 96 ALA A C 1
ATOM 734 O O . ALA A 1 96 ? -8.025 -6.773 -11.597 1.00 98.56 96 ALA A O 1
ATOM 735 N N . ALA A 1 97 ? -9.976 -5.764 -12.004 1.00 98.31 97 ALA A N 1
ATOM 736 C CA . ALA A 1 97 ? -10.563 -6.873 -12.756 1.00 98.31 97 ALA A CA 1
ATOM 737 C C . ALA A 1 97 ? -10.010 -7.018 -14.186 1.00 98.31 97 ALA A C 1
ATOM 739 O O . ALA A 1 97 ? -10.170 -8.062 -14.817 1.00 98.31 97 ALA A O 1
ATOM 740 N N . ALA A 1 98 ? -9.321 -6.000 -14.710 1.00 97.62 98 ALA A N 1
ATOM 741 C CA . ALA A 1 98 ? -8.849 -5.977 -16.095 1.00 97.62 98 ALA A CA 1
ATOM 742 C C . ALA A 1 98 ? -7.593 -6.836 -16.350 1.00 97.62 98 ALA A C 1
ATOM 744 O O . ALA A 1 98 ? -7.149 -6.953 -17.496 1.00 97.62 98 ALA A O 1
ATOM 745 N N . TYR A 1 99 ? -6.980 -7.402 -15.307 1.00 97.94 99 TYR A N 1
ATOM 746 C CA . TYR A 1 99 ? -5.764 -8.204 -15.416 1.00 97.94 99 TYR A CA 1
ATOM 747 C C . TYR A 1 99 ? -5.662 -9.219 -14.265 1.00 97.94 99 TYR A C 1
ATOM 749 O O . TYR A 1 99 ? -6.070 -8.906 -13.148 1.00 97.94 99 TYR A O 1
ATOM 757 N N . PRO A 1 100 ? -5.075 -10.413 -14.475 1.00 96.44 100 PRO A N 1
ATOM 758 C CA . PRO A 1 100 ? -4.829 -11.379 -13.405 1.00 96.44 100 PRO A CA 1
ATOM 759 C C . PRO A 1 100 ? -3.632 -10.950 -12.539 1.00 96.44 100 PRO A C 1
ATOM 761 O O . PRO A 1 100 ? -2.544 -11.529 -12.603 1.00 96.44 100 PRO A O 1
ATOM 764 N N . TRP A 1 101 ? -3.802 -9.892 -11.745 1.00 98.31 101 TRP A N 1
ATOM 765 C CA . TRP A 1 101 ? -2.782 -9.434 -10.802 1.00 98.31 101 TRP A CA 1
ATOM 766 C C . TRP A 1 101 ? -2.467 -10.534 -9.797 1.00 98.31 101 TRP A C 1
ATOM 768 O O . TRP A 1 101 ? -3.375 -11.202 -9.307 1.00 98.31 101 TRP A O 1
ATOM 778 N N . ARG A 1 102 ? -1.194 -10.686 -9.424 1.00 98.19 102 ARG A N 1
ATOM 779 C CA . ARG A 1 102 ? -0.814 -11.588 -8.332 1.00 98.19 102 ARG A CA 1
ATOM 780 C C . ARG A 1 102 ? -1.463 -11.153 -7.019 1.00 98.19 102 ARG A C 1
ATOM 782 O O . ARG A 1 102 ? -1.984 -11.987 -6.293 1.00 98.19 102 ARG A O 1
ATOM 789 N N . LEU A 1 103 ? -1.388 -9.856 -6.735 1.00 98.50 103 LEU A N 1
ATOM 790 C CA . LEU A 1 103 ? -2.067 -9.171 -5.641 1.00 98.50 103 LEU A CA 1
ATOM 791 C C . LEU A 1 103 ? -2.432 -7.766 -6.115 1.00 98.50 103 LEU A C 1
ATOM 793 O O . LEU A 1 103 ? -1.680 -7.164 -6.888 1.00 98.50 103 LEU A O 1
ATOM 797 N N . TRP A 1 104 ? -3.546 -7.235 -5.631 1.00 98.75 104 TRP A N 1
ATOM 798 C CA . TRP A 1 104 ? -3.934 -5.849 -5.864 1.00 98.75 104 TRP A CA 1
ATOM 799 C C . TRP A 1 104 ? -4.384 -5.206 -4.553 1.00 98.75 104 TRP A C 1
ATOM 801 O O . TRP A 1 104 ? -5.149 -5.794 -3.789 1.00 98.75 104 TRP A O 1
ATOM 811 N N . ALA A 1 105 ? -3.837 -4.027 -4.272 1.00 98.69 105 ALA A N 1
ATOM 812 C CA . ALA A 1 105 ? -4.086 -3.296 -3.041 1.00 98.69 105 ALA A CA 1
ATOM 813 C C . ALA A 1 105 ? -5.473 -2.643 -3.051 1.00 98.69 105 ALA A C 1
ATOM 815 O O . ALA A 1 105 ? -5.905 -2.134 -4.084 1.00 98.69 105 ALA A O 1
ATOM 816 N N . SER A 1 106 ? -6.154 -2.599 -1.906 1.00 98.62 106 SER A N 1
ATOM 817 C CA . SER A 1 106 ? -7.321 -1.726 -1.746 1.00 98.62 106 SER A CA 1
ATOM 818 C C . SER A 1 106 ? -6.944 -0.260 -1.980 1.00 98.62 106 SER A C 1
ATOM 820 O O . SER A 1 106 ? -5.796 0.144 -1.779 1.00 98.62 106 SER A O 1
ATOM 822 N N . LEU A 1 107 ? -7.928 0.570 -2.332 1.00 98.44 107 LEU A N 1
ATOM 823 C CA . LEU A 1 107 ? -7.775 2.017 -2.184 1.00 98.44 107 LEU A CA 1
ATOM 824 C C . LEU A 1 107 ? -7.579 2.365 -0.705 1.00 98.44 107 LEU A C 1
ATOM 826 O O . LEU A 1 107 ? -8.098 1.686 0.183 1.00 98.44 107 LEU A O 1
ATOM 830 N N . ASP A 1 108 ? -6.813 3.419 -0.448 1.00 97.94 108 ASP A N 1
ATOM 831 C CA . ASP A 1 108 ? -6.420 3.810 0.897 1.00 97.94 108 ASP A CA 1
ATOM 832 C C . ASP A 1 108 ? -6.147 5.314 1.004 1.00 97.94 108 ASP A C 1
ATOM 834 O O . ASP A 1 108 ? -5.912 6.024 0.021 1.00 97.94 108 ASP A O 1
ATOM 838 N N . HIS A 1 109 ? -6.142 5.791 2.245 1.00 96.81 109 HIS A N 1
ATOM 839 C CA . HIS A 1 109 ? -5.780 7.148 2.601 1.00 96.81 109 HIS A CA 1
ATOM 840 C C . HIS A 1 109 ? -4.509 7.148 3.464 1.00 96.81 109 HIS A C 1
ATOM 842 O O . HIS A 1 109 ? -4.553 7.094 4.686 1.00 96.81 109 HIS A O 1
ATOM 848 N N . CYS A 1 110 ? -3.363 7.338 2.809 1.00 96.19 110 CYS A N 1
ATOM 849 C CA . CYS A 1 110 ? -2.034 7.447 3.424 1.00 96.19 110 CYS A CA 1
ATOM 850 C C . CYS A 1 110 ? -1.878 8.515 4.537 1.00 96.19 110 CYS A C 1
ATOM 852 O O . CYS A 1 110 ? -2.471 9.586 4.487 1.00 96.19 110 CYS A O 1
ATOM 854 N N . VAL A 1 111 ? -1.070 8.264 5.563 1.00 96.88 111 VAL A N 1
ATOM 855 C CA . VAL A 1 111 ? -0.989 9.131 6.760 1.00 96.88 111 VAL A CA 1
ATOM 856 C C . VAL A 1 111 ? 0.399 9.727 6.998 1.00 96.88 111 VAL A C 1
ATOM 858 O O . VAL A 1 111 ? 0.766 10.066 8.128 1.00 96.88 111 VAL A O 1
ATOM 861 N N . GLU A 1 112 ? 1.204 9.878 5.947 1.00 94.25 112 GLU A N 1
ATOM 862 C CA . GLU A 1 112 ? 2.505 10.543 6.023 1.00 94.25 112 GLU A CA 1
ATOM 863 C C . GLU A 1 112 ? 2.356 11.980 6.551 1.00 94.25 112 GLU A C 1
ATOM 865 O O . GLU A 1 112 ? 1.368 12.639 6.230 1.00 94.25 112 GLU A O 1
ATOM 870 N N . PRO A 1 113 ? 3.337 12.515 7.305 1.00 92.19 113 PRO A N 1
ATOM 871 C CA . PRO A 1 113 ? 3.263 13.867 7.874 1.00 92.19 113 PRO A CA 1
ATOM 872 C C . PRO A 1 113 ? 3.058 14.989 6.850 1.00 92.19 113 PRO A C 1
ATOM 874 O O . PRO A 1 113 ? 2.475 16.020 7.165 1.00 92.19 113 PRO A O 1
ATOM 877 N N . GLU A 1 114 ? 3.536 14.799 5.616 1.00 92.19 114 GLU A N 1
ATOM 878 C CA . GLU A 1 114 ? 3.321 15.749 4.517 1.00 92.19 114 GLU A CA 1
ATOM 879 C C . GLU A 1 114 ? 1.870 15.787 4.007 1.00 92.19 114 GLU A C 1
ATOM 881 O O . GLU A 1 114 ? 1.492 16.732 3.314 1.00 92.19 114 GLU A O 1
ATOM 886 N N . ILE A 1 115 ? 1.080 14.766 4.344 1.00 93.69 115 ILE A N 1
ATOM 887 C CA . ILE A 1 115 ? -0.322 14.618 3.968 1.00 93.69 115 ILE A CA 1
ATOM 888 C C . ILE A 1 115 ? -1.213 14.870 5.181 1.00 93.69 115 ILE A C 1
ATOM 890 O O . ILE A 1 115 ? -1.960 15.835 5.153 1.00 93.69 115 ILE A O 1
ATOM 894 N N . ALA A 1 116 ? -1.087 14.052 6.230 1.00 94.25 116 ALA A N 1
ATOM 895 C CA . ALA A 1 116 ? -1.858 14.169 7.463 1.00 94.25 116 ALA A CA 1
ATOM 896 C C . ALA A 1 116 ? -1.094 15.002 8.500 1.00 94.25 116 ALA A C 1
ATOM 898 O O . ALA A 1 116 ? -0.091 14.537 9.048 1.00 94.25 116 ALA A O 1
ATOM 899 N N . ARG A 1 117 ? -1.507 16.239 8.768 1.00 92.06 117 ARG A N 1
ATOM 900 C CA . ARG A 1 117 ? -0.680 17.171 9.562 1.00 92.06 117 ARG A CA 1
ATOM 901 C C . ARG A 1 117 ? -0.820 16.982 11.064 1.00 92.06 117 ARG A C 1
ATOM 903 O O . ARG A 1 117 ? 0.162 17.144 11.786 1.00 92.06 117 ARG A O 1
ATOM 910 N N . ASP A 1 118 ? -1.999 16.589 11.516 1.00 92.56 118 ASP A N 1
ATOM 911 C CA . ASP A 1 118 ? -2.327 16.428 12.928 1.00 92.56 118 ASP A CA 1
ATOM 912 C C . ASP A 1 118 ? -2.918 15.043 13.228 1.00 92.56 118 ASP A C 1
ATOM 914 O O . ASP A 1 118 ? -2.989 14.163 12.365 1.00 92.56 118 ASP A O 1
ATOM 918 N N . ARG A 1 119 ? -3.249 14.818 14.503 1.00 92.31 119 ARG A N 1
ATOM 919 C CA . ARG A 1 119 ? -3.754 13.535 14.988 1.00 92.31 119 ARG A CA 1
ATOM 920 C C . ARG A 1 119 ? -5.146 13.211 14.447 1.00 92.31 119 ARG A C 1
ATOM 922 O O . ARG A 1 119 ? -5.389 12.048 14.123 1.00 92.31 119 ARG A O 1
ATOM 929 N N . GLU A 1 120 ? -6.009 14.213 14.324 1.00 91.19 120 GLU A N 1
ATOM 930 C CA . GLU A 1 120 ? -7.377 14.037 13.843 1.00 91.19 120 GLU A CA 1
ATOM 931 C C . GLU A 1 120 ? -7.384 13.676 12.362 1.00 91.19 120 GLU A C 1
ATOM 933 O O . GLU A 1 120 ? -8.042 12.715 11.975 1.00 91.19 120 GLU A O 1
ATOM 938 N N . GLU A 1 121 ? -6.552 14.328 11.548 1.00 93.19 121 GLU A N 1
ATOM 939 C CA . GLU A 1 121 ? -6.435 13.986 10.133 1.00 93.19 121 GLU A CA 1
ATOM 940 C C . GLU A 1 121 ? -5.901 12.555 9.931 1.00 93.19 121 GLU A C 1
ATOM 942 O O . GLU A 1 121 ? -6.333 11.847 9.019 1.00 93.19 121 GLU A O 1
ATOM 947 N N . VAL A 1 122 ? -4.992 12.084 10.798 1.00 96.12 122 VAL A N 1
ATOM 948 C CA . VAL A 1 122 ? -4.551 10.677 10.789 1.00 96.12 122 VAL A CA 1
ATOM 949 C C . VAL A 1 122 ? -5.728 9.740 11.074 1.00 96.12 122 VAL A C 1
ATOM 951 O O . VAL A 1 122 ? -5.912 8.766 10.346 1.00 96.12 122 VAL A O 1
ATOM 954 N N . LEU A 1 123 ? -6.522 10.025 12.107 1.00 96.19 123 LEU A N 1
ATOM 955 C CA . LEU A 1 123 ? -7.670 9.202 12.496 1.00 96.19 123 LEU A CA 1
ATOM 956 C C . LEU A 1 123 ? -8.770 9.185 11.428 1.00 96.19 123 LEU A C 1
ATOM 958 O O . LEU A 1 123 ? -9.276 8.115 11.088 1.00 96.19 123 LEU A O 1
ATOM 962 N N . ASP A 1 124 ? -9.084 10.335 10.836 1.00 94.62 124 ASP A N 1
ATOM 963 C CA . ASP A 1 124 ? -10.071 10.447 9.758 1.00 94.62 124 ASP A CA 1
ATOM 964 C C . ASP A 1 124 ? -9.639 9.648 8.526 1.00 94.62 124 ASP A C 1
ATOM 966 O O . ASP A 1 124 ? -10.439 8.955 7.895 1.00 94.62 124 ASP A O 1
ATOM 970 N N . ARG A 1 125 ? -8.349 9.693 8.185 1.00 95.94 125 ARG A N 1
ATOM 971 C CA . ARG A 1 125 ? -7.789 8.914 7.076 1.00 95.94 125 ARG A CA 1
ATOM 972 C C . ARG A 1 125 ? -7.788 7.412 7.344 1.00 95.94 125 ARG A C 1
ATOM 974 O O . ARG A 1 125 ? -8.011 6.643 6.407 1.00 95.94 125 ARG A O 1
ATOM 981 N N . ILE A 1 126 ? -7.597 6.985 8.591 1.00 98.06 126 ILE A N 1
ATOM 982 C CA . ILE A 1 126 ? -7.748 5.576 8.983 1.00 98.06 126 ILE A CA 1
ATOM 983 C C . ILE A 1 126 ? -9.199 5.131 8.787 1.00 98.06 126 ILE A C 1
ATOM 985 O O . ILE A 1 126 ? -9.425 4.142 8.095 1.00 98.06 126 ILE A O 1
ATOM 989 N N . ALA A 1 127 ? -10.177 5.889 9.291 1.00 97.69 127 ALA A N 1
ATOM 990 C CA . ALA A 1 127 ? -11.598 5.564 9.133 1.00 97.69 127 ALA A CA 1
ATOM 991 C C . ALA A 1 127 ? -12.011 5.477 7.649 1.00 97.69 127 ALA A C 1
ATOM 993 O O . ALA A 1 127 ? -12.646 4.514 7.219 1.00 97.69 127 ALA A O 1
ATOM 994 N N . ARG A 1 128 ? -11.550 6.422 6.818 1.00 96.50 128 ARG A N 1
ATOM 995 C CA . ARG A 1 128 ? -11.763 6.377 5.358 1.00 96.50 128 ARG A CA 1
ATOM 996 C C . ARG A 1 128 ? -11.097 5.166 4.707 1.00 96.50 128 ARG A C 1
ATOM 998 O O . ARG A 1 128 ? -11.650 4.590 3.777 1.00 96.50 128 ARG A O 1
ATOM 1005 N N . THR A 1 129 ? -9.917 4.771 5.180 1.00 98.31 129 THR A N 1
ATOM 1006 C CA . THR A 1 129 ? -9.224 3.571 4.691 1.00 98.31 129 THR A CA 1
ATOM 1007 C C . THR A 1 129 ? -9.992 2.302 5.054 1.00 98.31 129 THR A C 1
ATOM 1009 O O . THR A 1 129 ? -10.132 1.427 4.205 1.00 98.31 129 THR A O 1
ATOM 1012 N N . VAL A 1 130 ? -10.539 2.198 6.269 1.00 98.69 130 VAL A N 1
ATOM 1013 C CA . VAL A 1 130 ? -11.421 1.086 6.671 1.00 98.69 130 VAL A CA 1
ATOM 1014 C C . VAL A 1 130 ? -12.616 0.991 5.723 1.00 98.69 130 VAL A C 1
ATOM 1016 O O . VAL A 1 130 ? -12.848 -0.062 5.127 1.00 98.69 130 VAL A O 1
ATOM 1019 N N . ARG A 1 131 ? -13.304 2.112 5.483 1.00 97.69 131 ARG A N 1
ATOM 1020 C CA . ARG A 1 131 ? -14.444 2.166 4.561 1.00 97.69 131 ARG A CA 1
ATOM 1021 C C . ARG A 1 131 ? -14.068 1.735 3.136 1.00 97.69 131 ARG A C 1
ATOM 1023 O O . ARG A 1 131 ? -14.759 0.909 2.542 1.00 97.69 131 ARG A O 1
ATOM 1030 N N . LEU A 1 132 ? -12.947 2.231 2.604 1.00 98.31 132 LEU A N 1
ATOM 1031 C CA . LEU A 1 132 ? -12.452 1.848 1.276 1.00 98.31 132 LEU A CA 1
ATOM 1032 C C . LEU A 1 132 ? -12.069 0.367 1.189 1.00 98.31 132 LEU A C 1
ATOM 1034 O O . LEU A 1 132 ? -12.306 -0.250 0.153 1.00 98.31 132 LEU A O 1
ATOM 1038 N N . ASN A 1 133 ? -11.506 -0.219 2.249 1.00 98.75 133 ASN A N 1
ATOM 1039 C CA . ASN A 1 133 ? -11.224 -1.653 2.302 1.00 98.75 133 ASN A CA 1
ATOM 1040 C C . ASN A 1 133 ? -12.507 -2.479 2.175 1.00 98.75 133 ASN A C 1
ATOM 1042 O O . ASN A 1 133 ? -12.552 -3.398 1.359 1.00 98.75 133 ASN A O 1
ATOM 1046 N N . ILE A 1 134 ? -13.542 -2.134 2.947 1.00 98.69 134 ILE A N 1
ATOM 1047 C CA . ILE A 1 134 ? -14.843 -2.817 2.931 1.00 98.69 134 ILE A CA 1
ATOM 1048 C C . ILE A 1 134 ? -15.486 -2.704 1.545 1.00 98.69 134 ILE A C 1
ATOM 1050 O O . ILE A 1 134 ? -15.934 -3.703 0.981 1.00 98.69 134 ILE A O 1
ATOM 1054 N N . GLU A 1 135 ? -15.481 -1.508 0.956 1.00 98.38 135 GLU A N 1
ATOM 1055 C CA . GLU A 1 135 ? -16.081 -1.281 -0.359 1.00 98.38 135 GLU A CA 1
ATOM 1056 C C . GLU A 1 135 ? -15.313 -1.979 -1.487 1.00 98.38 135 GLU A C 1
ATOM 1058 O O . GLU A 1 135 ? -15.921 -2.649 -2.323 1.00 98.38 135 GLU A O 1
ATOM 1063 N N . CYS A 1 136 ? -13.975 -1.897 -1.483 1.00 98.75 136 CYS A N 1
ATOM 1064 C CA . CYS A 1 136 ? -13.142 -2.635 -2.434 1.00 98.75 136 CYS A CA 1
ATOM 1065 C C . CYS A 1 136 ? -13.372 -4.142 -2.303 1.00 98.75 136 CYS A C 1
ATOM 1067 O O . CYS A 1 136 ? -13.440 -4.834 -3.314 1.00 98.75 136 CYS A O 1
ATOM 1069 N N . HIS A 1 137 ? -13.500 -4.649 -1.075 1.00 98.75 137 HIS A N 1
ATOM 1070 C CA . HIS A 1 137 ? -13.745 -6.061 -0.811 1.00 98.75 137 HIS A CA 1
ATOM 1071 C C . HIS A 1 137 ? -15.100 -6.528 -1.352 1.00 98.75 137 HIS A C 1
ATOM 1073 O O . HIS A 1 137 ? -15.159 -7.566 -2.009 1.00 98.75 137 HIS A O 1
ATOM 1079 N N . ALA A 1 138 ? -16.172 -5.766 -1.121 1.00 98.56 138 ALA A N 1
ATOM 1080 C CA . ALA A 1 138 ? -17.496 -6.079 -1.656 1.00 98.56 138 ALA A CA 1
ATOM 1081 C C . ALA A 1 138 ? -17.472 -6.132 -3.193 1.00 98.56 138 ALA A C 1
ATOM 1083 O O . ALA A 1 138 ? -17.791 -7.162 -3.784 1.00 98.56 138 ALA A O 1
ATOM 1084 N N . ARG A 1 139 ? -16.939 -5.086 -3.838 1.00 98.50 139 ARG A N 1
ATOM 1085 C CA . ARG A 1 139 ? -16.784 -5.035 -5.303 1.00 98.50 139 ARG A CA 1
ATOM 1086 C C . ARG A 1 139 ? -15.887 -6.156 -5.838 1.00 98.50 139 ARG A C 1
ATOM 1088 O O . ARG A 1 139 ? -16.108 -6.672 -6.928 1.00 98.50 139 ARG A O 1
ATOM 1095 N N . ALA A 1 140 ? -14.873 -6.563 -5.077 1.00 98.44 140 ALA A N 1
ATOM 1096 C CA . ALA A 1 140 ? -13.994 -7.668 -5.439 1.00 98.44 140 ALA A CA 1
ATOM 1097 C C . ALA A 1 140 ? -14.689 -9.032 -5.415 1.00 98.44 140 ALA A C 1
ATOM 1099 O O . ALA A 1 140 ? -14.325 -9.900 -6.214 1.00 98.44 140 ALA A O 1
ATOM 1100 N N . ILE A 1 141 ? -15.639 -9.234 -4.493 1.00 98.44 141 ILE A N 1
ATOM 1101 C CA . ILE A 1 141 ? -16.501 -10.421 -4.473 1.00 98.44 141 ILE A CA 1
ATOM 1102 C C . ILE A 1 141 ? -17.341 -10.436 -5.746 1.00 98.44 141 ILE A C 1
ATOM 1104 O O . ILE A 1 141 ? -17.293 -11.425 -6.476 1.00 98.44 141 ILE A O 1
ATOM 1108 N N . ASP A 1 142 ? -18.022 -9.328 -6.042 1.00 98.19 142 ASP A N 1
ATOM 1109 C CA . ASP A 1 142 ? -18.906 -9.212 -7.206 1.00 98.19 142 ASP A CA 1
ATOM 1110 C C . ASP A 1 142 ? -18.146 -9.422 -8.525 1.00 98.19 142 ASP A C 1
ATOM 1112 O O . ASP A 1 142 ? -18.605 -10.136 -9.416 1.00 98.19 142 ASP A O 1
ATOM 1116 N N . ALA A 1 143 ? -16.933 -8.873 -8.626 1.00 97.94 143 ALA A N 1
ATOM 1117 C CA . ALA A 1 143 ? -16.059 -9.026 -9.786 1.00 97.94 143 ALA A CA 1
ATOM 1118 C C . ALA A 1 143 ? -15.291 -10.367 -9.831 1.00 97.94 143 ALA A C 1
ATOM 1120 O O . ALA A 1 143 ? -14.560 -10.621 -10.788 1.00 97.94 143 ALA A O 1
ATOM 1121 N N . GLY A 1 144 ? -15.404 -11.226 -8.809 1.00 98.06 144 GLY A N 1
ATOM 1122 C CA . GLY A 1 144 ? -14.740 -12.535 -8.767 1.00 98.06 144 GLY A CA 1
ATOM 1123 C C . GLY A 1 144 ? -13.211 -12.492 -8.621 1.00 98.06 144 GLY A C 1
ATOM 1124 O O . GLY A 1 144 ? -12.537 -13.473 -8.930 1.00 98.06 144 GLY A O 1
ATOM 1125 N N . ILE A 1 145 ? -12.644 -11.380 -8.140 1.00 98.25 145 ILE A N 1
ATOM 1126 C CA . ILE A 1 145 ? -11.186 -11.163 -7.995 1.00 98.25 145 ILE A CA 1
ATOM 1127 C C . ILE A 1 145 ? -10.721 -11.083 -6.534 1.00 98.25 145 ILE A C 1
ATOM 1129 O O . ILE A 1 145 ? -9.585 -10.693 -6.236 1.00 98.25 145 ILE A O 1
ATOM 1133 N N . VAL A 1 146 ? -11.603 -11.458 -5.608 1.00 98.06 146 VAL A N 1
ATOM 1134 C CA . VAL A 1 146 ? -11.392 -11.341 -4.163 1.00 98.06 146 VAL A CA 1
ATOM 1135 C C . VAL A 1 146 ? -10.248 -12.216 -3.630 1.00 98.06 146 VAL A C 1
ATOM 1137 O O . VAL A 1 146 ? -9.672 -11.909 -2.590 1.00 98.06 146 VAL A O 1
ATOM 1140 N N . SER A 1 147 ? -9.868 -13.281 -4.345 1.00 96.94 147 SER A N 1
ATOM 1141 C CA . SER A 1 147 ? -8.767 -14.172 -3.946 1.00 96.94 147 SER A CA 1
ATOM 1142 C C . SER A 1 147 ? -7.406 -13.475 -3.922 1.00 96.94 147 SER A C 1
ATOM 1144 O O . SER A 1 147 ? -6.520 -13.888 -3.179 1.00 96.94 147 SER A O 1
ATOM 1146 N N . ASN A 1 148 ? -7.246 -12.419 -4.726 1.00 96.81 148 ASN A N 1
ATOM 1147 C CA . ASN A 1 148 ? -5.988 -11.686 -4.880 1.00 96.81 148 ASN A CA 1
ATOM 1148 C C . ASN A 1 148 ? -6.076 -10.282 -4.251 1.00 96.81 148 ASN A C 1
ATOM 1150 O O . ASN A 1 148 ? -5.178 -9.460 -4.439 1.00 96.81 148 ASN A O 1
ATOM 1154 N N . PHE A 1 149 ? -7.161 -10.008 -3.519 1.00 98.56 149 PHE A N 1
ATOM 1155 C CA . PHE A 1 149 ? -7.396 -8.748 -2.826 1.00 98.56 149 PHE A CA 1
ATOM 1156 C C . PHE A 1 149 ? -6.475 -8.606 -1.611 1.00 98.56 149 PHE A C 1
ATOM 1158 O O . PHE A 1 149 ? -6.445 -9.472 -0.730 1.00 98.56 149 PHE A O 1
ATOM 1165 N N . MET A 1 150 ? -5.762 -7.485 -1.553 1.00 98.50 150 MET A N 1
ATOM 1166 C CA . MET A 1 150 ? -4.827 -7.139 -0.490 1.00 98.50 150 MET A CA 1
ATOM 1167 C C . MET A 1 150 ? -5.310 -5.868 0.230 1.00 98.50 150 MET A C 1
ATOM 1169 O O . MET A 1 150 ? -5.058 -4.765 -0.262 1.00 98.50 150 MET A O 1
ATOM 1173 N N . PRO A 1 151 ? -6.009 -5.983 1.374 1.00 98.62 151 PRO A N 1
ATOM 1174 C CA . PRO A 1 151 ? -6.436 -4.818 2.137 1.00 98.62 151 PRO A CA 1
ATOM 1175 C C . PRO A 1 151 ? -5.234 -4.042 2.686 1.00 98.62 151 PRO A C 1
ATOM 1177 O O . PRO A 1 151 ? -4.194 -4.634 2.989 1.00 98.62 151 PRO A O 1
ATOM 1180 N N . VAL A 1 152 ? -5.373 -2.724 2.823 1.00 98.69 152 VAL A N 1
ATOM 1181 C CA . VAL A 1 152 ? -4.314 -1.827 3.311 1.00 98.69 152 VAL A CA 1
ATOM 1182 C C . VAL A 1 152 ? -4.645 -1.332 4.715 1.00 98.69 152 VAL A C 1
ATOM 1184 O O . VAL A 1 152 ? -5.682 -0.706 4.929 1.00 98.69 152 VAL A O 1
ATOM 1187 N N . LEU A 1 153 ? -3.734 -1.555 5.662 1.00 98.69 153 LEU A N 1
ATOM 1188 C CA . LEU A 1 153 ? -3.758 -0.932 6.983 1.00 98.69 153 LEU A CA 1
ATOM 1189 C C . LEU A 1 153 ? -2.994 0.390 6.957 1.00 98.69 153 LEU A C 1
ATOM 1191 O O . LEU A 1 153 ? -1.872 0.452 6.449 1.00 98.69 153 LEU A O 1
ATOM 1195 N N . GLN A 1 154 ? -3.575 1.428 7.552 1.00 98.00 154 GLN A N 1
ATOM 1196 C CA . GLN A 1 154 ? -2.957 2.746 7.687 1.00 98.00 154 GLN A CA 1
ATOM 1197 C C . GLN A 1 154 ? -2.724 3.106 9.152 1.00 98.00 154 GLN A C 1
ATOM 1199 O O . GLN A 1 154 ? -3.468 2.687 10.035 1.00 98.00 154 GLN A O 1
ATOM 1204 N N . GLY A 1 155 ? -1.680 3.895 9.412 1.00 97.06 155 GLY A N 1
ATOM 1205 C CA . GLY A 1 155 ? -1.383 4.349 10.764 1.00 97.06 155 GLY A CA 1
ATOM 1206 C C . GLY A 1 155 ? -0.063 5.094 10.920 1.00 97.06 155 GLY A C 1
ATOM 1207 O O . GLY A 1 155 ? 0.891 4.892 10.162 1.00 97.06 155 GLY A O 1
ATOM 1208 N N . ARG A 1 156 ? 0.010 5.971 11.927 1.00 94.19 156 ARG A N 1
ATOM 1209 C CA . ARG A 1 156 ? 1.248 6.659 12.316 1.00 94.19 156 ARG A CA 1
ATOM 1210 C C . ARG A 1 156 ? 1.898 5.997 13.520 1.00 94.19 156 ARG A C 1
ATOM 1212 O O . ARG A 1 156 ? 3.116 5.844 13.504 1.00 94.19 156 ARG A O 1
ATOM 1219 N N . ARG A 1 157 ? 1.100 5.576 14.502 1.00 94.38 157 ARG A N 1
ATOM 1220 C CA . ARG A 1 157 ? 1.495 4.837 15.713 1.00 94.38 157 ARG A CA 1
ATOM 1221 C C . ARG A 1 157 ? 1.133 3.353 15.577 1.00 94.38 157 ARG A C 1
ATOM 1223 O O . ARG A 1 157 ? 0.207 3.047 14.834 1.00 94.38 157 ARG A O 1
ATOM 1230 N N . PRO A 1 158 ? 1.777 2.409 16.287 1.00 95.19 158 PRO A N 1
ATOM 1231 C CA . PRO A 1 158 ? 1.370 1.001 16.245 1.00 95.19 158 PRO A CA 1
ATOM 1232 C C . PRO A 1 158 ? -0.114 0.759 16.571 1.00 95.19 158 PRO A C 1
ATOM 1234 O O . PRO A 1 158 ? -0.751 -0.062 15.917 1.00 95.19 158 PRO A O 1
ATOM 1237 N N . SER A 1 159 ? -0.687 1.520 17.510 1.00 94.88 159 SER A N 1
ATOM 1238 C CA . SER A 1 159 ? -2.113 1.445 17.862 1.00 94.88 159 SER A CA 1
ATOM 1239 C C . SER A 1 159 ? -3.053 1.872 16.731 1.00 94.88 159 SER A C 1
ATOM 1241 O O . SER A 1 159 ? -4.170 1.373 16.655 1.00 94.88 159 SER A O 1
ATOM 1243 N N . ASP A 1 160 ? -2.606 2.735 15.816 1.00 97.25 160 ASP A N 1
ATOM 1244 C CA . ASP A 1 160 ? -3.398 3.125 14.646 1.00 97.25 160 ASP A CA 1
ATOM 1245 C C . ASP A 1 160 ? -3.641 1.947 13.704 1.00 97.25 160 ASP A C 1
ATOM 1247 O O . ASP A 1 160 ? -4.735 1.789 13.171 1.00 97.25 160 ASP A O 1
ATOM 1251 N N . TYR A 1 161 ? -2.627 1.096 13.527 1.00 98.12 161 TYR A N 1
ATOM 1252 C CA . TYR A 1 161 ? -2.751 -0.087 12.680 1.00 98.12 161 TYR A CA 1
ATOM 1253 C C . TYR A 1 161 ? -3.687 -1.121 13.300 1.00 98.12 161 TYR A C 1
ATOM 1255 O O . TYR A 1 161 ? -4.406 -1.780 12.557 1.00 98.12 161 TYR A O 1
ATOM 1263 N N . LEU A 1 162 ? -3.707 -1.240 14.635 1.00 97.62 162 LEU A N 1
ATOM 1264 C CA . LEU A 1 162 ? -4.684 -2.079 15.336 1.00 97.62 162 LEU A CA 1
ATOM 1265 C C . LEU A 1 162 ? -6.099 -1.532 15.153 1.00 97.62 162 LEU A C 1
ATOM 1267 O O . LEU A 1 162 ? -6.984 -2.274 14.761 1.00 97.62 162 LEU A O 1
ATOM 1271 N N . ARG A 1 163 ? -6.286 -0.217 15.292 1.00 97.00 163 ARG A N 1
ATOM 1272 C CA . ARG A 1 163 ? -7.575 0.429 15.027 1.00 97.00 163 ARG A CA 1
ATOM 1273 C C . ARG A 1 163 ? -8.064 0.195 13.595 1.00 97.00 163 ARG A C 1
ATOM 1275 O O . ARG A 1 163 ? -9.233 -0.102 13.374 1.00 97.00 163 ARG A O 1
ATOM 1282 N N . CYS A 1 164 ? -7.170 0.320 12.614 1.00 98.44 164 CYS A N 1
ATOM 1283 C CA . CYS A 1 164 ? -7.497 0.027 11.222 1.00 98.44 164 CYS A CA 1
ATOM 1284 C C . CYS A 1 164 ? -7.825 -1.461 11.015 1.00 98.44 164 CYS A C 1
ATOM 1286 O O . CYS A 1 164 ? -8.723 -1.782 10.242 1.00 98.44 164 CYS A O 1
ATOM 1288 N N . LEU A 1 165 ? -7.095 -2.356 11.690 1.00 98.19 165 LEU A N 1
ATOM 1289 C CA . LEU A 1 165 ? -7.308 -3.802 11.650 1.00 98.19 165 LEU A CA 1
ATOM 1290 C C . LEU A 1 165 ? -8.673 -4.178 12.226 1.00 98.19 165 LEU A C 1
ATOM 1292 O O . LEU A 1 165 ? -9.399 -4.920 11.573 1.00 98.19 165 LEU A O 1
ATOM 1296 N N . ASP A 1 166 ? -9.036 -3.641 13.390 1.00 97.56 166 ASP A N 1
ATOM 1297 C CA . ASP A 1 166 ? -10.319 -3.899 14.049 1.00 97.56 166 ASP A CA 1
ATOM 1298 C C . ASP A 1 166 ? -11.488 -3.558 13.116 1.00 97.56 166 ASP A C 1
ATOM 1300 O O . ASP A 1 166 ? -12.403 -4.364 12.937 1.00 97.56 166 ASP A O 1
ATOM 1304 N N . GLY A 1 167 ? -11.398 -2.417 12.421 1.00 97.69 167 GLY A N 1
ATOM 1305 C CA . GLY A 1 167 ? -12.410 -1.979 11.458 1.00 97.69 167 GLY A CA 1
ATOM 1306 C C . GLY A 1 167 ? -12.587 -2.902 10.246 1.00 97.69 167 GLY A C 1
ATOM 1307 O O . GLY A 1 167 ? -13.657 -2.916 9.644 1.00 97.69 167 GLY A O 1
ATOM 1308 N N . ILE A 1 168 ? -11.577 -3.701 9.882 1.00 98.12 168 ILE A N 1
ATOM 1309 C CA . ILE A 1 168 ? -11.636 -4.596 8.712 1.00 98.12 168 ILE A CA 1
ATOM 1310 C C . ILE A 1 168 ? -11.557 -6.083 9.066 1.00 98.12 168 ILE A C 1
ATOM 1312 O O . ILE A 1 168 ? -11.603 -6.920 8.168 1.00 98.12 168 ILE A O 1
ATOM 1316 N N . ALA A 1 169 ? -11.440 -6.449 10.344 1.00 97.38 169 ALA A N 1
ATOM 1317 C CA . ALA A 1 169 ? -11.181 -7.829 10.759 1.00 97.38 169 ALA A CA 1
ATOM 1318 C C . ALA A 1 169 ? -12.217 -8.822 10.199 1.00 97.38 169 ALA A C 1
ATOM 1320 O O . ALA A 1 169 ? -11.873 -9.937 9.811 1.00 97.38 169 ALA A O 1
ATOM 1321 N N . HIS A 1 170 ? -13.471 -8.383 10.078 1.00 97.31 170 HIS A N 1
ATOM 1322 C CA . HIS A 1 170 ? -14.597 -9.170 9.579 1.00 97.31 170 HIS A CA 1
ATOM 1323 C C . HIS A 1 170 ? -14.533 -9.518 8.076 1.00 97.31 170 HIS A C 1
ATOM 1325 O O . HIS A 1 170 ? -15.226 -10.439 7.649 1.00 97.31 170 HIS A O 1
ATOM 1331 N N . ILE A 1 171 ? -13.714 -8.824 7.271 1.00 97.75 171 ILE A N 1
ATOM 1332 C CA . ILE A 1 171 ? -13.514 -9.139 5.840 1.00 97.75 171 ILE A CA 1
ATOM 1333 C C . ILE A 1 171 ? -12.234 -9.944 5.565 1.00 97.75 171 ILE A C 1
ATOM 1335 O O . ILE A 1 171 ? -11.976 -10.322 4.417 1.00 97.75 171 ILE A O 1
ATOM 1339 N N . LEU A 1 172 ? -11.409 -10.192 6.586 1.00 97.69 172 LEU A N 1
ATOM 1340 C CA . LEU A 1 172 ? -10.140 -10.898 6.428 1.00 97.69 172 LEU A CA 1
ATOM 1341 C C . LEU A 1 172 ? -10.342 -12.410 6.315 1.00 97.69 172 LEU A C 1
ATOM 1343 O O . LEU A 1 172 ? -11.209 -12.999 6.960 1.00 97.69 172 LEU A O 1
ATOM 1347 N N . ARG A 1 173 ? -9.497 -13.057 5.507 1.00 95.94 173 ARG A N 1
ATOM 1348 C CA . ARG A 1 173 ? -9.497 -14.517 5.324 1.00 95.94 173 ARG A CA 1
ATOM 1349 C C . ARG A 1 173 ? -8.156 -15.141 5.704 1.00 95.94 173 ARG A C 1
ATOM 1351 O O . ARG A 1 173 ? -7.117 -14.533 5.445 1.00 95.94 173 ARG A O 1
ATOM 1358 N N . PRO A 1 174 ? -8.144 -16.380 6.228 1.00 95.56 174 PRO A N 1
ATOM 1359 C CA . PRO A 1 174 ? -6.903 -17.100 6.476 1.00 95.56 174 PRO A CA 1
ATOM 1360 C C . PRO A 1 174 ? -6.007 -17.166 5.234 1.00 95.56 174 PRO A C 1
ATOM 1362 O O . PRO A 1 174 ? -6.485 -17.394 4.122 1.00 95.56 174 PRO A O 1
ATOM 1365 N N . GLY A 1 175 ? -4.701 -16.964 5.413 1.00 94.38 175 GLY A N 1
ATOM 1366 C CA . GLY A 1 175 ? -3.732 -16.971 4.309 1.00 94.38 175 GLY A CA 1
ATOM 1367 C C . GLY A 1 175 ? -3.722 -15.715 3.427 1.00 94.38 175 GLY A C 1
ATOM 1368 O O . GLY A 1 175 ? -2.904 -15.639 2.506 1.00 94.38 175 GLY A O 1
ATOM 1369 N N . GLN A 1 176 ? -4.597 -14.736 3.681 1.00 96.69 176 GLN A N 1
ATOM 1370 C CA . GLN A 1 176 ? -4.630 -13.480 2.934 1.00 96.69 176 GLN A CA 1
ATOM 1371 C C . GLN A 1 176 ? -3.399 -12.619 3.243 1.00 96.69 176 GLN A C 1
ATOM 1373 O O . GLN A 1 176 ? -2.893 -12.594 4.366 1.00 96.69 176 GLN A O 1
ATOM 1378 N N . THR A 1 177 ? -2.920 -11.892 2.234 1.00 98.06 177 THR A N 1
ATOM 1379 C CA . THR A 1 177 ? -1.886 -10.871 2.415 1.00 98.06 177 THR A CA 1
ATOM 1380 C C . THR A 1 177 ? -2.534 -9.543 2.777 1.00 98.06 177 THR A C 1
ATOM 1382 O O . THR A 1 177 ? -3.426 -9.086 2.068 1.00 98.06 177 THR A O 1
ATOM 1385 N N . ILE A 1 178 ? -2.049 -8.906 3.839 1.00 98.19 178 ILE A N 1
ATOM 1386 C CA . ILE A 1 178 ? -2.449 -7.561 4.261 1.00 98.19 178 ILE A CA 1
ATOM 1387 C C . ILE A 1 178 ? -1.279 -6.618 4.021 1.00 98.19 178 ILE A C 1
ATOM 1389 O O . ILE A 1 178 ? -0.140 -6.926 4.383 1.00 98.19 178 ILE A O 1
ATOM 1393 N N . ALA A 1 179 ? -1.545 -5.468 3.417 1.00 98.12 179 ALA A N 1
ATOM 1394 C CA . ALA A 1 179 ? -0.532 -4.461 3.186 1.00 98.12 179 ALA A CA 1
ATOM 1395 C C . ALA A 1 179 ? -0.462 -3.429 4.313 1.00 98.12 179 ALA A C 1
ATOM 1397 O O . ALA A 1 179 ? -1.469 -3.046 4.901 1.00 98.12 179 ALA A O 1
ATOM 1398 N N . ILE A 1 180 ? 0.748 -2.955 4.588 1.00 97.81 180 ILE A N 1
ATOM 1399 C CA . ILE A 1 180 ? 1.047 -1.955 5.608 1.00 97.81 180 ILE A CA 1
ATOM 1400 C C . ILE A 1 180 ? 1.421 -0.662 4.881 1.00 97.81 180 ILE A C 1
ATOM 1402 O O . ILE A 1 180 ? 2.474 -0.574 4.241 1.00 97.81 180 ILE A O 1
ATOM 1406 N N . GLY A 1 181 ? 0.525 0.319 4.952 1.00 96.75 181 GLY A N 1
ATOM 1407 C CA . GLY A 1 181 ? 0.689 1.652 4.387 1.00 96.75 181 GLY A CA 1
ATOM 1408 C C . GLY A 1 181 ? 1.630 2.540 5.203 1.00 96.75 181 GLY A C 1
ATOM 1409 O O . GLY A 1 181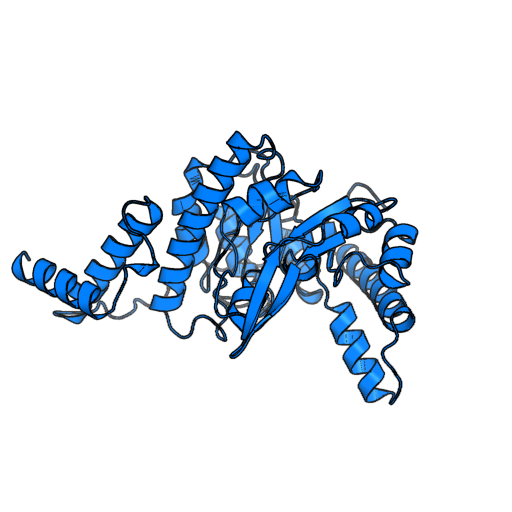 ? 2.030 2.210 6.314 1.00 96.75 181 GLY A O 1
ATOM 1410 N N . SER A 1 182 ? 2.027 3.677 4.626 1.00 94.62 182 SER A N 1
ATOM 1411 C CA . SER A 1 182 ? 2.818 4.733 5.286 1.00 94.62 182 SER A CA 1
ATOM 1412 C C . SER A 1 182 ? 4.124 4.309 5.978 1.00 94.62 182 SER A C 1
ATOM 1414 O O . SER A 1 182 ? 4.648 4.983 6.867 1.00 94.62 182 SER A O 1
ATOM 1416 N N . THR A 1 183 ? 4.750 3.244 5.482 1.00 89.69 183 THR A N 1
ATOM 1417 C CA . THR A 1 183 ? 6.025 2.704 5.980 1.00 89.69 183 THR A CA 1
ATOM 1418 C C . THR A 1 183 ? 7.270 3.377 5.392 1.00 89.69 183 THR A C 1
ATOM 1420 O O . THR A 1 183 ? 8.316 3.422 6.041 1.00 89.69 183 THR A O 1
ATOM 1423 N N . CYS A 1 184 ? 7.197 3.941 4.181 1.00 87.06 184 CYS A N 1
ATOM 1424 C CA . CYS A 1 184 ? 8.366 4.416 3.417 1.00 87.06 184 CYS A CA 1
ATOM 1425 C C . CYS A 1 184 ? 9.187 5.519 4.127 1.00 87.06 184 CYS A C 1
ATOM 1427 O O . CYS A 1 184 ? 10.423 5.583 4.027 1.00 87.06 184 CYS A O 1
ATOM 1429 N N . ARG A 1 185 ? 8.513 6.408 4.866 1.00 84.31 185 ARG A N 1
ATOM 1430 C CA . ARG A 1 185 ? 9.145 7.530 5.585 1.00 84.31 185 ARG A CA 1
ATOM 1431 C C . ARG A 1 185 ? 9.610 7.169 6.995 1.00 84.31 185 ARG A C 1
ATOM 1433 O O . ARG A 1 185 ? 10.358 7.941 7.587 1.00 84.31 185 ARG A O 1
ATOM 1440 N N . ARG A 1 186 ? 9.215 6.004 7.507 1.00 89.12 186 ARG A N 1
ATOM 1441 C CA . ARG A 1 186 ? 9.424 5.614 8.902 1.00 89.12 186 ARG A CA 1
ATOM 1442 C C . ARG A 1 186 ? 10.899 5.334 9.194 1.00 89.12 186 ARG A C 1
ATOM 1444 O O . ARG A 1 186 ? 11.637 4.822 8.344 1.00 89.12 186 ARG A O 1
ATOM 1451 N N . ALA A 1 187 ? 11.326 5.664 10.411 1.00 91.00 187 ALA A N 1
ATOM 1452 C CA . ALA A 1 187 ? 12.576 5.149 10.953 1.00 91.00 187 ALA A CA 1
ATOM 1453 C C . ALA A 1 187 ? 12.466 3.625 11.124 1.00 91.00 187 ALA A C 1
ATOM 1455 O O . ALA A 1 187 ? 11.370 3.091 11.280 1.00 91.00 187 ALA A O 1
ATOM 1456 N N . VAL A 1 188 ? 13.591 2.906 11.079 1.00 90.00 188 VAL A N 1
ATOM 1457 C CA . VAL A 1 188 ? 13.579 1.445 11.292 1.00 90.00 188 VAL A CA 1
ATOM 1458 C C . VAL A 1 188 ? 13.215 1.120 12.745 1.00 90.00 188 VAL A C 1
ATOM 1460 O O . VAL A 1 188 ? 12.368 0.265 12.993 1.00 90.00 188 VAL A O 1
ATOM 1463 N N . HIS A 1 189 ? 13.827 1.841 13.683 1.00 90.50 189 HIS A N 1
ATOM 1464 C CA . HIS A 1 189 ? 13.661 1.691 15.129 1.00 90.50 189 HIS A CA 1
ATOM 1465 C C . HIS A 1 189 ? 12.866 2.861 15.727 1.00 90.50 189 HIS A C 1
ATOM 1467 O O . HIS A 1 189 ? 12.630 3.857 15.042 1.00 90.50 189 HIS A O 1
ATOM 1473 N N . GLY A 1 190 ? 12.504 2.740 17.006 1.00 88.75 190 GLY A N 1
ATOM 1474 C CA . GLY A 1 190 ? 11.699 3.708 17.758 1.00 88.75 190 GLY A CA 1
ATOM 1475 C C . GLY A 1 190 ? 10.306 3.167 18.083 1.00 88.75 190 GLY A C 1
ATOM 1476 O O . GLY A 1 190 ? 9.876 2.187 17.476 1.00 88.75 190 GLY A O 1
ATOM 1477 N N . GLU A 1 191 ? 9.613 3.813 19.021 1.00 88.00 191 GLU A N 1
ATOM 1478 C CA . GLU A 1 191 ? 8.227 3.485 19.414 1.00 88.00 191 GLU A CA 1
ATOM 1479 C C . GLU A 1 191 ? 7.268 3.538 18.216 1.00 88.00 191 GLU A C 1
ATOM 1481 O O . GLU A 1 191 ? 6.474 2.629 17.982 1.00 88.00 191 GLU A O 1
ATOM 1486 N N . ASP A 1 192 ? 7.474 4.542 17.365 1.00 89.69 192 ASP A N 1
ATOM 1487 C CA . ASP A 1 192 ? 6.803 4.719 16.088 1.00 89.69 192 ASP A CA 1
ATOM 1488 C C . ASP A 1 192 ? 7.724 4.321 14.918 1.00 89.69 192 ASP A C 1
ATOM 1490 O O . ASP A 1 192 ? 7.633 4.851 13.812 1.00 89.69 192 ASP A O 1
ATOM 1494 N N . GLY A 1 193 ? 8.650 3.385 15.137 1.00 92.06 193 GLY A N 1
ATOM 1495 C CA . GLY A 1 193 ? 9.556 2.846 14.119 1.00 92.06 193 GLY A CA 1
ATOM 1496 C C . GLY A 1 193 ? 8.990 1.609 13.428 1.00 92.06 193 GLY A C 1
ATOM 1497 O O . GLY A 1 193 ? 8.223 0.861 14.025 1.00 92.06 193 GLY A O 1
ATOM 1498 N N . LEU A 1 194 ? 9.346 1.363 12.164 1.00 93.69 194 LEU A N 1
ATOM 1499 C CA . LEU A 1 194 ? 8.856 0.246 11.337 1.00 93.69 194 LEU A CA 1
ATOM 1500 C C . LEU A 1 194 ? 8.741 -1.075 12.114 1.00 93.69 194 LEU A C 1
ATOM 1502 O O . LEU A 1 194 ? 7.703 -1.726 12.053 1.00 93.69 194 LEU A O 1
ATOM 1506 N N . LEU A 1 195 ? 9.772 -1.436 12.880 1.00 92.88 195 LEU A N 1
ATOM 1507 C CA . LEU A 1 195 ? 9.778 -2.683 13.640 1.00 92.88 195 LEU A CA 1
ATOM 1508 C C . LEU A 1 195 ? 8.723 -2.729 14.749 1.00 92.88 195 LEU A C 1
ATOM 1510 O O . LEU A 1 195 ? 8.158 -3.790 14.956 1.00 92.88 195 LEU A O 1
ATOM 1514 N N . ALA A 1 196 ? 8.399 -1.611 15.402 1.00 93.19 196 ALA A N 1
ATOM 1515 C CA . ALA A 1 196 ? 7.348 -1.567 16.420 1.00 93.19 196 ALA A CA 1
ATOM 1516 C C . ALA A 1 196 ? 5.949 -1.817 15.829 1.00 93.19 196 ALA A C 1
ATOM 1518 O O . ALA A 1 196 ? 5.109 -2.444 16.472 1.00 93.19 196 ALA A O 1
ATOM 1519 N N . VAL A 1 197 ? 5.702 -1.384 14.585 1.00 95.00 197 VAL A N 1
ATOM 1520 C CA . VAL A 1 197 ? 4.450 -1.702 13.869 1.00 95.00 197 VAL A CA 1
ATOM 1521 C C . VAL A 1 197 ? 4.396 -3.174 13.499 1.00 95.00 197 VAL A C 1
ATOM 1523 O O . VAL A 1 197 ? 3.400 -3.823 13.796 1.00 95.00 197 VAL A O 1
ATOM 1526 N N . PHE A 1 198 ? 5.465 -3.713 12.907 1.00 95.12 198 PHE A N 1
ATOM 1527 C CA . PHE A 1 198 ? 5.513 -5.133 12.555 1.00 95.12 198 PHE A CA 1
ATOM 1528 C C . PHE A 1 198 ? 5.395 -6.023 13.793 1.00 95.12 198 PHE A C 1
ATOM 1530 O O . PHE A 1 198 ? 4.638 -6.980 13.765 1.00 95.12 198 PHE A O 1
ATOM 1537 N N . GLU A 1 199 ? 6.067 -5.677 14.891 1.00 94.44 199 GLU A N 1
ATOM 1538 C CA . GLU A 1 199 ? 5.964 -6.393 16.163 1.00 94.44 199 GLU A CA 1
ATOM 1539 C C . GLU A 1 199 ? 4.541 -6.344 16.733 1.00 94.44 199 GLU A C 1
ATOM 1541 O O . GLU A 1 199 ? 4.003 -7.357 17.173 1.00 94.44 199 GLU A O 1
ATOM 1546 N N . THR A 1 200 ? 3.910 -5.169 16.707 1.00 95.44 200 THR A N 1
ATOM 1547 C CA . THR A 1 200 ? 2.539 -5.004 17.199 1.00 95.44 200 THR A CA 1
ATOM 1548 C C . THR A 1 200 ? 1.555 -5.809 16.357 1.00 95.44 200 THR A C 1
ATOM 1550 O O . THR A 1 200 ? 0.741 -6.537 16.918 1.00 95.44 200 THR A O 1
ATOM 1553 N N . LEU A 1 201 ? 1.658 -5.744 15.030 1.00 95.94 201 LEU A N 1
ATOM 1554 C CA . LEU A 1 201 ? 0.822 -6.532 14.126 1.00 95.94 201 LEU A CA 1
ATOM 1555 C C . LEU A 1 201 ? 1.075 -8.034 14.284 1.00 95.94 201 LEU A C 1
ATOM 1557 O O . LEU A 1 201 ? 0.125 -8.805 14.353 1.00 95.94 201 LEU A O 1
ATOM 1561 N N . ASP A 1 202 ? 2.331 -8.458 14.417 1.00 94.94 202 ASP A N 1
ATOM 1562 C CA . ASP A 1 202 ? 2.683 -9.864 14.618 1.00 94.94 202 ASP A CA 1
ATOM 1563 C C . ASP A 1 202 ? 2.053 -10.458 15.887 1.00 94.94 202 ASP A C 1
ATOM 1565 O O . ASP A 1 202 ? 1.669 -11.626 15.887 1.00 94.94 202 ASP A O 1
ATOM 1569 N N . ARG A 1 203 ? 1.887 -9.652 16.942 1.00 94.38 203 ARG A N 1
ATOM 1570 C CA . ARG A 1 203 ? 1.231 -10.072 18.189 1.00 94.38 203 ARG A CA 1
ATOM 1571 C C . ARG A 1 203 ? -0.293 -10.202 18.090 1.00 94.38 203 ARG A C 1
ATOM 1573 O O . ARG A 1 203 ? -0.857 -10.977 18.855 1.00 94.38 203 ARG A O 1
ATOM 1580 N N . HIS A 1 204 ? -0.949 -9.452 17.204 1.00 95.12 204 HIS A N 1
ATOM 1581 C CA . HIS A 1 204 ? -2.418 -9.344 17.177 1.00 95.12 204 HIS A CA 1
ATOM 1582 C C . HIS A 1 204 ? -3.070 -9.995 15.951 1.00 95.12 204 HIS A C 1
ATOM 1584 O O . HIS A 1 204 ? -4.243 -10.350 16.002 1.00 95.12 204 HIS A O 1
ATOM 1590 N N . LEU A 1 205 ? -2.337 -10.169 14.850 1.00 95.25 205 LEU A N 1
ATOM 1591 C CA . LEU A 1 205 ? -2.866 -10.793 13.640 1.00 95.25 205 LEU A CA 1
ATOM 1592 C C . LEU A 1 205 ? -2.981 -12.310 13.786 1.00 95.25 205 LEU A C 1
ATOM 1594 O O . LEU A 1 205 ? -2.055 -12.960 14.282 1.00 95.25 205 LEU A O 1
ATOM 1598 N N . ASP A 1 206 ? -4.040 -12.878 13.202 1.00 93.94 206 ASP A N 1
ATOM 1599 C CA . ASP A 1 206 ? -4.154 -14.321 12.969 1.00 93.94 206 ASP A CA 1
ATOM 1600 C C . ASP A 1 206 ? -2.857 -14.858 12.322 1.00 93.94 206 ASP A C 1
ATOM 1602 O O . ASP A 1 206 ? -2.406 -14.282 11.324 1.00 93.94 206 ASP A O 1
ATOM 1606 N N . PRO A 1 207 ? -2.217 -15.917 12.862 1.00 93.56 207 PRO A N 1
ATOM 1607 C CA . PRO A 1 207 ? -0.916 -16.410 12.393 1.00 93.56 207 PRO A CA 1
ATOM 1608 C C . PRO A 1 207 ? -0.855 -16.812 10.915 1.00 93.56 207 PRO A C 1
ATOM 1610 O O . PRO A 1 207 ? 0.235 -16.874 10.347 1.00 93.56 207 PRO A O 1
ATOM 1613 N N . THR A 1 208 ? -1.996 -17.103 10.287 1.00 95.38 208 THR A N 1
ATOM 1614 C CA . THR A 1 208 ? -2.067 -17.493 8.874 1.00 95.38 208 THR A CA 1
ATOM 1615 C C . THR A 1 208 ? -1.950 -16.304 7.923 1.00 95.38 208 THR A C 1
ATOM 1617 O O . THR A 1 208 ? -1.662 -16.507 6.745 1.00 95.38 208 THR A O 1
ATOM 1620 N N . LEU A 1 209 ? -2.164 -15.077 8.406 1.00 97.06 209 LEU A N 1
ATOM 1621 C CA . LEU A 1 209 ? -2.098 -13.870 7.588 1.00 97.06 209 LEU A CA 1
ATOM 1622 C C . LEU A 1 209 ? -0.655 -13.535 7.205 1.00 97.06 209 LEU A C 1
ATOM 1624 O O . LEU A 1 209 ? 0.266 -13.611 8.028 1.00 97.06 209 LEU A O 1
ATOM 1628 N N . HIS A 1 210 ? -0.482 -13.118 5.952 1.00 97.19 210 HIS A N 1
ATOM 1629 C CA . HIS A 1 210 ? 0.795 -12.658 5.419 1.00 97.19 210 HIS A CA 1
ATOM 1630 C C . HIS A 1 210 ? 0.871 -11.130 5.390 1.00 97.19 210 HIS A C 1
ATOM 1632 O O . HIS A 1 210 ? -0.153 -10.447 5.384 1.00 97.19 210 HIS A O 1
ATOM 1638 N N . LEU A 1 211 ? 2.085 -10.582 5.315 1.00 97.50 211 LEU A N 1
ATOM 1639 C CA . LEU A 1 211 ? 2.305 -9.133 5.313 1.00 97.50 211 LEU A CA 1
ATOM 1640 C C . LEU A 1 211 ? 2.960 -8.638 4.018 1.00 97.50 211 LEU A C 1
ATOM 1642 O O . LEU A 1 211 ? 3.929 -9.223 3.531 1.00 97.50 211 LEU A O 1
ATOM 1646 N N . HIS A 1 212 ? 2.466 -7.515 3.499 1.00 97.75 212 HIS A N 1
ATOM 1647 C CA . HIS A 1 212 ? 3.118 -6.724 2.460 1.00 97.75 212 HIS A CA 1
ATOM 1648 C C . HIS A 1 212 ? 3.541 -5.360 3.010 1.00 97.75 212 HIS A C 1
ATOM 1650 O O . HIS A 1 212 ? 2.732 -4.638 3.581 1.00 97.75 212 HIS A O 1
ATOM 1656 N N . GLY A 1 213 ? 4.805 -4.979 2.846 1.00 96.19 213 GLY A N 1
ATOM 1657 C CA . GLY A 1 213 ? 5.303 -3.678 3.291 1.00 96.19 213 GLY A CA 1
ATOM 1658 C C . GLY A 1 213 ? 5.599 -2.731 2.134 1.00 96.19 213 GLY A C 1
ATOM 1659 O O . GLY A 1 213 ? 6.521 -3.002 1.359 1.00 96.19 213 GLY A O 1
ATOM 1660 N N . PHE A 1 214 ? 4.899 -1.593 2.067 1.00 95.69 214 PHE A N 1
ATOM 1661 C CA . PHE A 1 214 ? 5.084 -0.647 0.968 1.00 95.69 214 PHE A CA 1
ATOM 1662 C C . PHE A 1 214 ? 6.361 0.196 1.097 1.00 95.69 214 PHE A C 1
ATOM 1664 O O . PHE A 1 214 ? 6.621 0.853 2.112 1.00 95.69 214 PHE A O 1
ATOM 1671 N N . GLY A 1 215 ? 7.179 0.238 0.047 1.00 92.94 215 GLY A N 1
ATOM 1672 C CA . GLY A 1 215 ? 8.333 1.139 -0.033 1.00 92.94 215 GLY A CA 1
ATOM 1673 C C . GLY A 1 215 ? 9.375 0.957 1.082 1.00 92.94 215 GLY A C 1
ATOM 1674 O O . GLY A 1 215 ? 10.042 1.923 1.474 1.00 92.94 215 GLY A O 1
ATOM 1675 N N . ILE A 1 216 ? 9.530 -0.258 1.617 1.00 92.06 216 ILE A N 1
ATOM 1676 C CA . ILE A 1 216 ? 10.475 -0.534 2.705 1.00 92.06 216 ILE A CA 1
ATOM 1677 C C . ILE A 1 216 ? 11.920 -0.407 2.207 1.00 92.06 216 ILE A C 1
ATOM 1679 O O . ILE A 1 216 ? 12.318 -0.902 1.150 1.00 92.06 216 ILE A O 1
ATOM 1683 N N . LYS A 1 217 ? 12.751 0.276 3.000 1.00 85.69 217 LYS A N 1
ATOM 1684 C CA . LYS A 1 217 ? 14.161 0.509 2.674 1.00 85.69 217 LYS A CA 1
ATOM 1685 C C . LYS A 1 217 ? 15.015 -0.698 3.048 1.00 85.69 217 LYS A C 1
ATOM 1687 O O . LYS A 1 217 ? 14.857 -1.300 4.104 1.00 85.69 217 LYS A O 1
ATOM 1692 N N . GLY A 1 218 ? 16.030 -0.951 2.228 1.00 84.88 218 GLY A N 1
ATOM 1693 C CA . GLY A 1 218 ? 16.947 -2.078 2.385 1.00 84.88 218 GLY A CA 1
ATOM 1694 C C . GLY A 1 218 ? 17.583 -2.302 3.772 1.00 84.88 218 GLY A C 1
ATOM 1695 O O . GLY A 1 218 ? 17.758 -3.461 4.134 1.00 84.88 218 GLY A O 1
ATOM 1696 N N . PRO A 1 219 ? 17.930 -1.269 4.571 1.00 84.06 219 PRO A N 1
ATOM 1697 C CA . PRO A 1 219 ? 18.444 -1.478 5.928 1.00 84.06 219 PRO A CA 1
ATOM 1698 C C . PRO A 1 219 ? 17.476 -2.200 6.878 1.00 84.06 219 PRO A C 1
ATOM 1700 O O . PRO A 1 219 ? 17.936 -2.870 7.792 1.00 84.06 219 PRO A O 1
ATOM 1703 N N . ALA A 1 220 ? 16.160 -2.117 6.658 1.00 87.94 220 ALA A N 1
ATOM 1704 C CA . ALA A 1 220 ? 15.183 -2.821 7.489 1.00 87.94 220 ALA A CA 1
ATOM 1705 C C . ALA A 1 220 ? 15.126 -4.335 7.217 1.00 87.94 220 ALA A C 1
ATOM 1707 O O . ALA A 1 220 ? 14.677 -5.085 8.080 1.00 87.94 220 ALA A O 1
ATOM 1708 N N . LEU A 1 221 ? 15.598 -4.802 6.052 1.00 88.44 221 LEU A N 1
ATOM 1709 C CA . LEU A 1 221 ? 15.435 -6.193 5.607 1.00 88.44 221 LEU A CA 1
ATOM 1710 C C . LEU A 1 221 ? 15.966 -7.217 6.612 1.00 88.44 221 LEU A C 1
ATOM 1712 O O . LEU A 1 221 ? 15.290 -8.198 6.901 1.00 88.44 221 LEU A O 1
ATOM 1716 N N . SER A 1 222 ? 17.160 -6.990 7.168 1.00 86.00 222 SER A N 1
ATOM 1717 C CA . SER A 1 222 ? 17.780 -7.929 8.113 1.00 86.00 222 SER A CA 1
ATOM 1718 C C . SER A 1 222 ? 17.045 -8.012 9.451 1.00 86.00 222 SER A C 1
ATOM 1720 O O . SER A 1 222 ? 17.147 -9.033 10.127 1.00 86.00 222 SER A O 1
ATOM 1722 N N . HIS A 1 223 ? 16.307 -6.964 9.824 1.00 88.56 223 HIS A N 1
ATOM 1723 C CA . HIS A 1 223 ? 15.501 -6.920 11.044 1.00 88.56 223 HIS A CA 1
ATOM 1724 C C . HIS A 1 223 ? 14.118 -7.540 10.831 1.00 88.56 223 HIS A C 1
ATOM 1726 O O . HIS A 1 223 ? 13.643 -8.279 11.686 1.00 88.56 223 HIS A O 1
ATOM 1732 N N . LEU A 1 224 ? 13.506 -7.319 9.663 1.00 90.69 224 LEU A N 1
ATOM 1733 C CA . LEU A 1 224 ? 12.207 -7.905 9.314 1.00 90.69 224 LEU A CA 1
ATOM 1734 C C . LEU A 1 224 ? 12.239 -9.434 9.228 1.00 90.69 224 LEU A C 1
ATOM 1736 O O . LEU A 1 224 ? 11.201 -10.073 9.354 1.00 90.69 224 LEU A O 1
ATOM 1740 N N . ARG A 1 225 ? 13.428 -10.033 9.095 1.00 89.25 225 ARG A N 1
ATOM 1741 C CA . ARG A 1 225 ? 13.619 -11.485 9.210 1.00 89.25 225 ARG A CA 1
ATOM 1742 C C . ARG A 1 225 ? 13.158 -12.064 10.551 1.00 89.25 225 ARG A C 1
ATOM 1744 O O . ARG A 1 225 ? 12.938 -13.265 10.637 1.00 89.25 225 ARG A O 1
ATOM 1751 N N . ALA A 1 226 ? 13.014 -11.247 11.596 1.00 89.00 226 ALA A N 1
ATOM 1752 C CA . ALA A 1 226 ? 12.395 -11.677 12.849 1.00 89.00 226 ALA A CA 1
ATOM 1753 C C . ALA A 1 226 ? 10.932 -12.129 12.672 1.00 89.00 226 ALA A C 1
ATOM 1755 O O . ALA A 1 226 ? 10.451 -12.915 13.477 1.00 89.00 226 ALA A O 1
ATOM 1756 N N . PHE A 1 227 ? 10.275 -11.687 11.597 1.00 91.31 227 PHE A N 1
ATOM 1757 C CA . PHE A 1 227 ? 8.872 -11.948 11.286 1.00 91.31 227 PHE A CA 1
ATOM 1758 C C . PHE A 1 227 ? 8.708 -12.807 10.017 1.00 91.31 227 PHE A C 1
ATOM 1760 O O . PHE A 1 227 ? 7.687 -12.735 9.338 1.00 91.31 227 PHE A O 1
ATOM 1767 N N . GLU A 1 228 ? 9.722 -13.596 9.637 1.00 88.75 228 GLU A N 1
ATOM 1768 C CA . GLU A 1 228 ? 9.713 -14.373 8.384 1.00 88.75 228 GLU A CA 1
ATOM 1769 C C . GLU A 1 228 ? 8.585 -15.419 8.301 1.00 88.75 228 GLU A C 1
ATOM 1771 O O . GLU A 1 228 ? 8.144 -15.767 7.205 1.00 88.75 228 GLU A O 1
ATOM 1776 N N . HIS A 1 229 ? 8.036 -15.853 9.442 1.00 90.81 229 HIS A N 1
ATOM 1777 C CA . HIS A 1 229 ? 6.848 -16.714 9.494 1.00 90.81 229 HIS A CA 1
ATOM 1778 C C . HIS A 1 229 ? 5.600 -16.057 8.889 1.00 90.81 229 HIS A C 1
ATOM 1780 O O . HIS A 1 229 ? 4.719 -16.766 8.410 1.00 90.81 229 HIS A O 1
ATOM 1786 N N . ARG A 1 230 ? 5.552 -14.719 8.817 1.00 93.75 230 ARG A N 1
ATOM 1787 C CA . ARG A 1 230 ? 4.480 -13.940 8.170 1.00 93.75 230 ARG A CA 1
ATOM 1788 C C . ARG A 1 230 ? 4.584 -13.891 6.638 1.00 93.75 230 ARG A C 1
ATOM 1790 O O . ARG A 1 230 ? 3.886 -13.094 6.018 1.00 93.75 230 ARG A O 1
ATOM 1797 N N . LYS A 1 231 ? 5.466 -14.689 6.016 1.00 93.31 231 LYS A N 1
ATOM 1798 C CA . LYS A 1 231 ? 5.708 -14.746 4.554 1.00 93.31 231 LYS A CA 1
ATOM 1799 C C . LYS A 1 231 ? 5.759 -13.354 3.914 1.00 93.31 231 LYS A C 1
ATOM 1801 O O . LYS A 1 231 ? 4.988 -13.030 3.011 1.00 93.31 231 LYS A O 1
ATOM 1806 N N . ILE A 1 232 ? 6.643 -12.513 4.444 1.00 94.69 232 ILE A N 1
ATOM 1807 C CA . ILE A 1 232 ? 6.659 -11.089 4.119 1.00 94.69 232 ILE A CA 1
ATOM 1808 C C . ILE A 1 232 ? 7.004 -10.879 2.646 1.00 94.69 232 ILE A C 1
ATOM 1810 O O . ILE A 1 232 ? 7.990 -11.410 2.133 1.00 94.69 232 ILE A O 1
ATOM 1814 N N . THR A 1 233 ? 6.234 -10.014 2.001 1.00 95.44 233 THR A N 1
ATOM 1815 C CA . THR A 1 233 ? 6.600 -9.387 0.733 1.00 95.44 233 THR A CA 1
ATOM 1816 C C . THR A 1 233 ? 6.833 -7.894 0.966 1.00 95.44 233 THR A C 1
ATOM 1818 O O . THR A 1 233 ? 6.262 -7.294 1.874 1.00 95.44 233 THR A O 1
ATOM 1821 N N . LEU A 1 234 ? 7.702 -7.264 0.188 1.00 94.94 234 LEU A N 1
ATOM 1822 C CA . LEU A 1 234 ? 7.888 -5.813 0.240 1.00 94.94 234 LEU A CA 1
ATOM 1823 C C . LEU A 1 234 ? 8.265 -5.284 -1.122 1.00 94.94 234 LEU A C 1
ATOM 1825 O O . LEU A 1 234 ? 8.980 -5.957 -1.863 1.00 94.94 234 LEU A O 1
ATOM 1829 N N . ASP A 1 235 ? 7.839 -4.068 -1.427 1.00 95.44 235 ASP A N 1
ATOM 1830 C CA . ASP A 1 235 ? 8.246 -3.393 -2.645 1.00 95.44 235 ASP A CA 1
ATOM 1831 C C . ASP A 1 235 ? 9.214 -2.236 -2.371 1.00 95.44 235 ASP A C 1
ATOM 1833 O O . ASP A 1 235 ? 9.293 -1.664 -1.279 1.00 95.44 235 ASP A O 1
ATOM 1837 N N . SER A 1 236 ? 9.991 -1.890 -3.394 1.00 94.44 236 SER A N 1
ATOM 1838 C CA . SER A 1 236 ? 10.738 -0.640 -3.393 1.00 94.44 236 SER A CA 1
ATOM 1839 C C . SER A 1 236 ? 11.113 -0.200 -4.801 1.00 94.44 236 SER A C 1
ATOM 1841 O O . SER A 1 236 ? 11.523 -0.996 -5.647 1.00 94.44 236 SER A O 1
ATOM 1843 N N . SER A 1 237 ? 11.091 1.114 -5.013 1.00 93.56 237 SER A N 1
ATOM 1844 C CA . SER A 1 237 ? 11.656 1.778 -6.189 1.00 93.56 237 SER A CA 1
ATOM 1845 C C . SER A 1 237 ? 12.911 2.599 -5.852 1.00 93.56 237 SER A C 1
ATOM 1847 O O . SER A 1 237 ? 13.291 3.508 -6.598 1.00 93.56 237 SER A O 1
ATOM 1849 N N . ALA A 1 238 ? 13.574 2.322 -4.718 1.00 92.06 238 ALA A N 1
ATOM 1850 C CA . ALA A 1 238 ? 14.711 3.111 -4.220 1.00 92.06 238 ALA A CA 1
ATOM 1851 C C . ALA A 1 2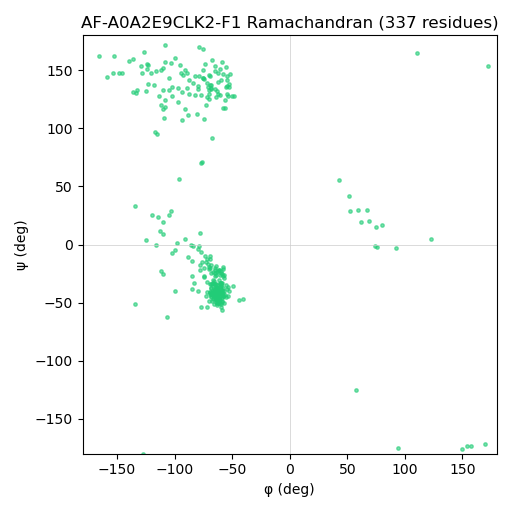38 ? 15.894 3.183 -5.206 1.00 92.06 238 ALA A C 1
ATOM 1853 O O . ALA A 1 238 ? 16.647 4.161 -5.208 1.00 92.06 238 ALA A O 1
ATOM 1854 N N . PHE A 1 239 ? 16.037 2.191 -6.090 1.00 94.38 239 PHE A N 1
ATOM 1855 C CA . PHE A 1 239 ? 17.019 2.213 -7.176 1.00 94.38 239 PHE A CA 1
ATOM 1856 C C . PHE A 1 239 ? 16.830 3.405 -8.126 1.00 94.38 239 PHE A C 1
ATOM 1858 O O . PHE A 1 239 ? 17.816 3.951 -8.615 1.00 94.38 239 PHE A O 1
ATOM 1865 N N . SER A 1 240 ? 15.589 3.848 -8.354 1.00 93.25 240 SER A N 1
ATOM 1866 C CA . SER A 1 240 ? 15.274 4.984 -9.227 1.00 93.25 240 SER A CA 1
ATOM 1867 C C . SER A 1 240 ? 15.759 6.302 -8.618 1.00 93.25 240 SER A C 1
ATOM 1869 O O . SER A 1 240 ? 16.362 7.130 -9.304 1.00 93.25 240 SER A O 1
ATOM 1871 N N . TYR A 1 241 ? 15.585 6.464 -7.300 1.00 91.50 241 TYR A N 1
ATOM 1872 C CA . TYR A 1 241 ? 16.145 7.597 -6.563 1.00 91.50 241 TYR A CA 1
ATOM 1873 C C . TYR A 1 241 ? 17.676 7.577 -6.594 1.00 91.50 241 TYR A C 1
ATOM 1875 O O . TYR A 1 241 ? 18.291 8.593 -6.907 1.00 91.50 241 TYR A O 1
ATOM 1883 N N . ALA A 1 242 ? 18.292 6.419 -6.334 1.00 92.31 242 ALA A N 1
ATOM 1884 C CA . ALA A 1 242 ? 19.745 6.271 -6.381 1.00 92.31 242 ALA A CA 1
ATOM 1885 C C . ALA A 1 242 ? 20.316 6.599 -7.772 1.00 92.31 242 ALA A C 1
ATOM 1887 O O . ALA A 1 242 ? 21.305 7.319 -7.866 1.00 92.31 242 ALA A O 1
ATOM 1888 N N . ALA A 1 243 ? 19.663 6.139 -8.844 1.00 94.88 243 ALA A N 1
ATOM 1889 C CA . ALA A 1 243 ? 20.043 6.472 -10.214 1.00 94.88 243 ALA A CA 1
ATOM 1890 C C . ALA A 1 243 ? 19.937 7.981 -10.482 1.00 94.88 243 ALA A C 1
ATOM 1892 O O . ALA A 1 243 ? 20.821 8.568 -11.094 1.00 94.88 243 ALA A O 1
ATOM 1893 N N . ARG A 1 244 ? 18.877 8.639 -9.994 1.00 93.50 244 ARG A N 1
ATOM 1894 C CA . ARG A 1 244 ? 18.727 10.096 -10.124 1.00 93.50 244 ARG A CA 1
ATOM 1895 C C . ARG A 1 244 ? 19.844 10.858 -9.415 1.00 93.50 244 ARG A C 1
ATOM 1897 O O . ARG A 1 244 ? 20.354 11.815 -9.983 1.00 93.50 244 ARG A O 1
ATOM 1904 N N . MET A 1 245 ? 20.211 10.439 -8.206 1.00 94.81 245 MET A N 1
ATOM 1905 C CA . MET A 1 245 ? 21.283 11.088 -7.453 1.00 94.81 245 MET A CA 1
ATOM 1906 C C . MET A 1 245 ? 22.659 10.854 -8.085 1.00 94.81 245 MET A C 1
ATOM 1908 O O . MET A 1 245 ? 23.424 11.804 -8.177 1.00 94.81 245 MET A O 1
ATOM 1912 N N . SER A 1 246 ? 22.948 9.638 -8.567 1.00 95.38 246 SER A N 1
ATOM 1913 C CA . SER A 1 246 ? 24.211 9.341 -9.265 1.00 95.38 246 SER A CA 1
ATOM 1914 C C . SER A 1 246 ? 24.338 10.161 -10.543 1.00 95.38 246 SER A C 1
ATOM 1916 O O . SER A 1 246 ? 25.315 10.871 -10.710 1.00 95.38 246 SER A O 1
ATOM 1918 N N . ALA A 1 247 ? 23.305 10.163 -11.392 1.00 95.00 247 ALA A N 1
ATOM 1919 C CA . ALA A 1 247 ? 23.315 10.928 -12.637 1.00 95.00 247 ALA A CA 1
ATOM 1920 C C . ALA A 1 247 ? 23.527 12.435 -12.403 1.00 95.00 247 ALA A C 1
ATOM 1922 O O . ALA A 1 247 ? 24.257 13.080 -13.152 1.00 95.00 247 ALA A O 1
ATOM 1923 N N . LEU A 1 248 ? 22.919 12.987 -11.344 1.00 94.12 248 LEU A N 1
ATOM 1924 C CA . LEU A 1 248 ? 23.111 14.383 -10.949 1.00 94.12 248 LEU A CA 1
ATOM 1925 C C . LEU A 1 248 ? 24.549 14.661 -10.488 1.00 94.12 248 LEU A C 1
ATOM 1927 O O . LEU A 1 248 ? 25.122 15.665 -10.892 1.00 94.12 248 LEU A O 1
ATOM 1931 N N . PHE A 1 249 ? 25.112 13.791 -9.648 1.00 93.75 249 PHE A N 1
ATOM 1932 C CA . PHE A 1 249 ? 26.469 13.944 -9.118 1.00 93.75 249 PHE A CA 1
ATOM 1933 C C . PHE A 1 249 ? 27.538 13.786 -10.207 1.00 93.75 249 PHE A C 1
ATOM 1935 O O . PHE A 1 249 ? 28.478 14.569 -10.274 1.00 93.75 249 PHE A O 1
ATOM 1942 N N . ASP A 1 250 ? 27.348 12.814 -11.096 1.00 93.62 250 ASP A N 1
ATOM 1943 C CA . ASP A 1 250 ? 28.273 12.473 -12.177 1.00 93.62 250 ASP A CA 1
ATOM 1944 C C . ASP A 1 250 ? 28.085 13.355 -13.430 1.00 93.62 250 ASP A C 1
ATOM 1946 O O . ASP A 1 250 ? 28.781 13.171 -14.428 1.00 93.62 250 ASP A O 1
ATOM 1950 N N . GLY A 1 251 ? 27.116 14.279 -13.420 1.00 92.50 251 GLY A N 1
ATOM 1951 C CA . GLY A 1 251 ? 26.889 15.242 -14.501 1.00 92.50 251 GLY A CA 1
ATOM 1952 C C . GLY A 1 251 ? 26.406 14.642 -15.828 1.00 92.50 251 GLY A C 1
ATOM 1953 O O . GLY A 1 251 ? 26.701 15.198 -16.884 1.00 92.50 251 GLY A O 1
ATOM 1954 N N . HIS A 1 252 ? 25.666 13.527 -15.813 1.00 93.06 252 HIS A N 1
ATOM 1955 C CA . HIS A 1 252 ? 25.171 12.879 -17.036 1.00 93.06 252 HIS A CA 1
ATOM 1956 C C . HIS A 1 252 ? 23.654 12.640 -17.041 1.00 93.06 252 HIS A C 1
ATOM 1958 O O . HIS A 1 252 ? 22.961 12.710 -16.027 1.00 93.06 252 HIS A O 1
ATOM 1964 N N . ALA A 1 253 ? 23.104 12.337 -18.220 1.00 91.25 253 ALA A N 1
ATOM 1965 C CA . ALA A 1 253 ? 21.670 12.118 -18.389 1.00 91.25 253 ALA A CA 1
ATOM 1966 C C . ALA A 1 253 ? 21.187 10.804 -17.740 1.00 91.25 253 ALA A C 1
ATOM 1968 O O . ALA A 1 253 ? 21.720 9.724 -17.995 1.00 91.25 253 ALA A O 1
ATOM 1969 N N . LYS A 1 254 ? 20.088 10.869 -16.977 1.00 94.75 254 LYS A N 1
ATOM 1970 C CA . LYS A 1 254 ? 19.441 9.706 -16.337 1.00 94.75 254 LYS A CA 1
ATOM 1971 C C . 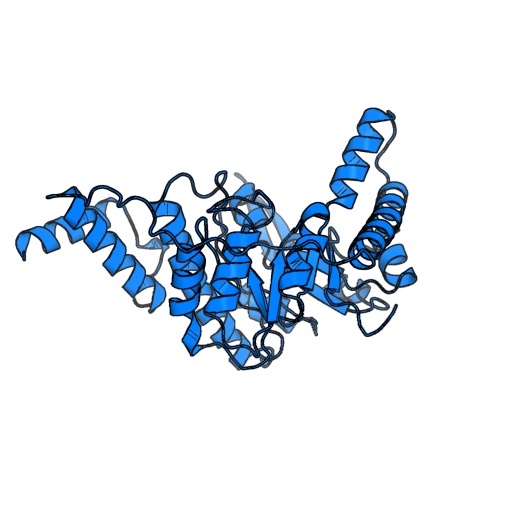LYS A 1 254 ? 18.619 8.870 -17.334 1.00 94.75 254 LYS A C 1
ATOM 1973 O O . LYS A 1 254 ? 17.383 8.855 -17.270 1.00 94.75 254 LYS A O 1
ATOM 1978 N N . THR A 1 255 ? 19.293 8.174 -18.248 1.00 95.31 255 THR A N 1
ATOM 1979 C CA . THR A 1 255 ? 18.656 7.316 -19.265 1.00 95.31 255 THR A CA 1
ATOM 1980 C C . THR A 1 255 ? 17.971 6.089 -18.653 1.00 95.31 255 THR A C 1
ATOM 1982 O O . THR A 1 255 ? 18.309 5.647 -17.554 1.00 95.31 255 THR A O 1
ATOM 1985 N N . ASN A 1 256 ? 17.022 5.478 -19.370 1.00 94.94 256 ASN A N 1
ATOM 1986 C CA . ASN A 1 256 ? 16.349 4.265 -18.887 1.00 94.94 256 ASN A CA 1
ATOM 1987 C C . ASN A 1 256 ? 17.306 3.069 -18.744 1.00 94.94 256 ASN A C 1
ATOM 1989 O O . ASN A 1 256 ? 17.145 2.285 -17.813 1.00 94.94 256 ASN A O 1
ATOM 1993 N N . HIS A 1 257 ? 18.323 2.950 -19.608 1.00 96.38 257 HIS A N 1
ATOM 1994 C CA . HIS A 1 257 ? 19.379 1.940 -19.457 1.00 96.38 257 HIS A CA 1
ATOM 1995 C C . HIS A 1 257 ? 20.168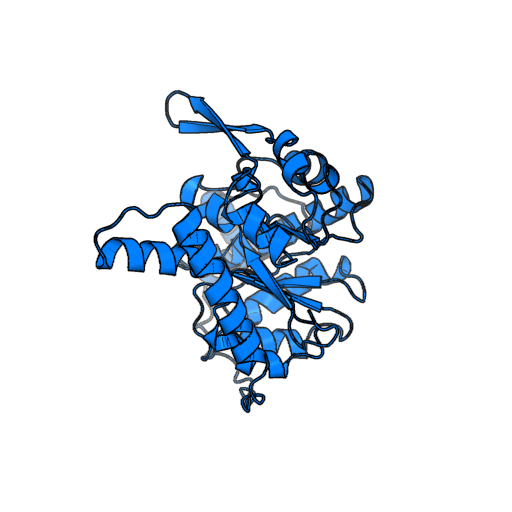 2.138 -18.161 1.00 96.38 257 HIS A C 1
ATOM 1997 O O . HIS A 1 257 ? 20.432 1.176 -17.442 1.00 96.38 257 HIS A O 1
ATOM 2003 N N . PHE A 1 258 ? 20.490 3.389 -17.826 1.00 96.44 258 PHE A N 1
ATOM 2004 C CA . PHE A 1 258 ? 21.180 3.711 -16.584 1.00 96.44 258 PHE A CA 1
ATOM 2005 C C . PHE A 1 258 ? 20.353 3.304 -15.357 1.00 96.44 258 PHE A C 1
ATOM 2007 O O . PHE A 1 258 ? 20.850 2.613 -14.467 1.00 96.44 258 PHE A O 1
ATOM 2014 N N . VAL A 1 259 ? 19.057 3.637 -15.339 1.00 96.94 259 VAL A N 1
ATOM 2015 C CA . VAL A 1 259 ? 18.163 3.229 -14.242 1.00 96.94 259 VAL A CA 1
ATOM 2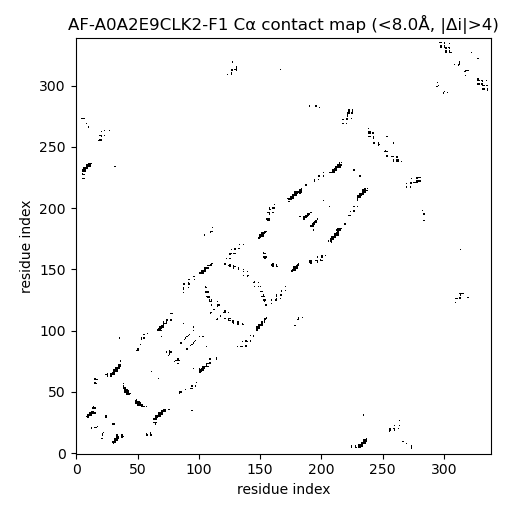016 C C . VAL A 1 259 ? 18.019 1.702 -14.170 1.00 96.94 259 VAL A C 1
ATOM 2018 O O . VAL A 1 259 ? 18.021 1.155 -13.070 1.00 96.94 259 VAL A O 1
ATOM 2021 N N . ALA A 1 260 ? 17.958 0.998 -15.305 1.00 97.56 260 ALA A N 1
ATOM 2022 C CA . ALA A 1 260 ? 17.892 -0.466 -15.338 1.00 97.56 260 ALA A CA 1
ATOM 2023 C C . ALA A 1 260 ? 19.146 -1.132 -14.740 1.00 97.56 260 ALA A C 1
ATOM 2025 O O . ALA A 1 260 ? 19.026 -2.092 -13.978 1.00 97.56 260 ALA A O 1
ATOM 2026 N N . ASN A 1 261 ? 20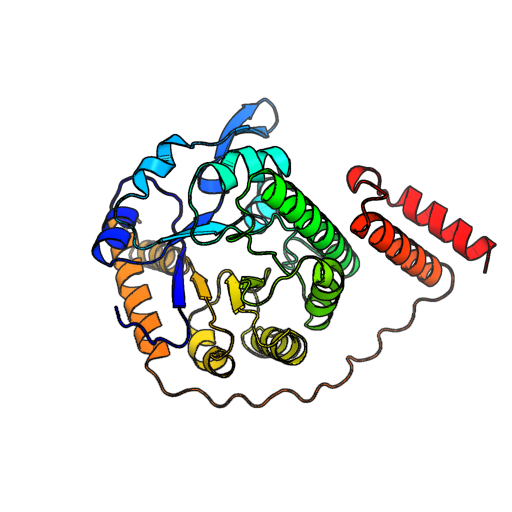.337 -0.579 -14.993 1.00 97.12 261 ASN A N 1
ATOM 2027 C CA . ASN A 1 261 ? 21.574 -1.038 -14.354 1.00 97.12 261 ASN A CA 1
ATOM 2028 C C . ASN A 1 261 ? 21.553 -0.803 -12.835 1.00 97.12 261 ASN A C 1
ATOM 2030 O O . ASN A 1 261 ? 21.971 -1.663 -12.061 1.00 97.12 261 ASN A O 1
ATOM 2034 N N . HIS A 1 262 ? 21.032 0.343 -12.385 1.00 97.25 262 HIS A N 1
ATOM 2035 C CA . HIS A 1 262 ? 20.835 0.599 -10.956 1.00 97.25 262 HIS A CA 1
ATOM 2036 C C . HIS A 1 262 ? 19.832 -0.369 -10.321 1.00 97.25 262 HIS A C 1
ATOM 2038 O O . HIS A 1 262 ? 20.043 -0.781 -9.181 1.00 97.25 262 HIS A O 1
ATOM 2044 N N . MET A 1 263 ? 18.765 -0.727 -11.039 1.00 97.69 263 MET A N 1
ATOM 2045 C CA . MET A 1 263 ? 17.745 -1.677 -10.595 1.00 97.69 263 MET A CA 1
ATOM 2046 C C . MET A 1 263 ? 18.335 -3.071 -10.368 1.00 97.69 263 MET A C 1
ATOM 2048 O O . MET A 1 263 ? 18.137 -3.640 -9.297 1.00 97.69 263 MET A O 1
ATOM 2052 N N . GLU A 1 264 ? 19.111 -3.589 -11.321 1.00 97.62 264 GLU A N 1
ATOM 2053 C CA . GLU A 1 264 ? 19.806 -4.880 -11.198 1.00 97.62 264 GLU A CA 1
ATOM 2054 C C . GLU A 1 264 ? 20.751 -4.896 -9.989 1.00 97.62 264 GLU A C 1
ATOM 2056 O O . GLU A 1 264 ? 20.543 -5.668 -9.054 1.00 97.62 264 GLU A O 1
ATOM 2061 N N . ARG A 1 265 ? 21.693 -3.944 -9.913 1.00 96.94 265 ARG A N 1
ATOM 2062 C CA . ARG A 1 265 ? 22.637 -3.851 -8.781 1.00 96.94 265 ARG A CA 1
ATOM 2063 C C . ARG A 1 265 ? 21.940 -3.632 -7.442 1.00 96.94 265 ARG A C 1
ATOM 2065 O O . ARG A 1 265 ? 22.440 -3.997 -6.379 1.00 96.94 265 ARG A O 1
ATOM 2072 N N . TRP A 1 266 ? 20.820 -2.912 -7.428 1.00 95.88 266 TRP A N 1
ATOM 2073 C CA . TRP A 1 266 ? 20.030 -2.731 -6.213 1.00 95.88 266 TRP A CA 1
ATOM 2074 C C . TRP A 1 266 ? 19.389 -4.046 -5.771 1.00 95.88 266 TRP A C 1
ATOM 2076 O O . TRP A 1 266 ? 19.451 -4.357 -4.581 1.00 95.88 266 TRP A O 1
ATOM 2086 N N . THR A 1 267 ? 18.848 -4.808 -6.718 1.00 94.81 267 THR A N 1
ATOM 2087 C CA . THR A 1 267 ? 18.199 -6.100 -6.484 1.00 94.81 267 THR A CA 1
ATOM 2088 C C . THR A 1 267 ? 19.195 -7.109 -5.921 1.00 94.81 267 THR A C 1
ATOM 2090 O O . THR A 1 267 ? 18.964 -7.663 -4.847 1.00 94.81 267 THR A O 1
ATOM 2093 N N . GLU A 1 268 ? 20.361 -7.252 -6.556 1.00 94.50 268 GLU A N 1
ATOM 2094 C CA . GLU A 1 268 ? 21.465 -8.095 -6.071 1.00 94.50 268 GLU A CA 1
ATOM 2095 C C . GLU A 1 268 ? 21.855 -7.743 -4.631 1.00 94.50 268 GLU A C 1
ATOM 2097 O O . GLU A 1 268 ? 21.986 -8.616 -3.773 1.00 94.50 268 GLU A O 1
ATOM 2102 N N . ARG A 1 269 ? 21.962 -6.443 -4.321 1.00 94.00 269 ARG A N 1
ATOM 2103 C CA . ARG A 1 269 ? 22.265 -5.976 -2.960 1.00 94.00 269 ARG A CA 1
ATOM 2104 C C . ARG A 1 269 ? 21.165 -6.298 -1.952 1.00 94.00 269 ARG A C 1
ATOM 2106 O O . ARG A 1 269 ? 21.487 -6.470 -0.779 1.00 94.00 269 ARG A O 1
ATOM 2113 N N . GLN A 1 270 ? 19.894 -6.341 -2.354 1.00 92.56 270 GLN A N 1
ATOM 2114 C CA . GLN A 1 270 ? 18.808 -6.699 -1.436 1.00 92.56 270 GLN A CA 1
ATOM 2115 C C . GLN A 1 270 ? 18.847 -8.195 -1.118 1.00 92.56 270 GLN A C 1
ATOM 2117 O O . GLN A 1 270 ? 18.812 -8.561 0.056 1.00 92.56 270 GLN A O 1
ATOM 2122 N N . TYR A 1 271 ? 19.046 -9.049 -2.123 1.00 91.31 271 TYR A N 1
ATOM 2123 C CA . TYR A 1 271 ? 19.234 -10.484 -1.894 1.00 91.31 271 TYR A CA 1
ATOM 2124 C C . TYR A 1 271 ? 20.486 -10.780 -1.063 1.00 91.31 271 TYR A C 1
ATOM 2126 O O . TYR A 1 271 ? 20.424 -11.562 -0.117 1.00 91.31 271 TYR A O 1
ATOM 2134 N N . ALA A 1 272 ? 21.596 -10.082 -1.318 1.00 90.81 272 ALA A N 1
ATOM 2135 C CA . ALA A 1 272 ? 22.801 -10.205 -0.501 1.00 90.81 272 ALA A CA 1
ATOM 2136 C C . ALA A 1 272 ? 22.576 -9.787 0.965 1.00 90.81 272 ALA A C 1
ATOM 2138 O O . ALA A 1 272 ? 23.227 -10.322 1.858 1.00 90.81 272 ALA A O 1
ATOM 2139 N N . ARG A 1 273 ? 21.662 -8.843 1.242 1.00 89.44 273 ARG A N 1
ATOM 2140 C CA . ARG A 1 273 ? 21.264 -8.485 2.617 1.00 89.44 273 ARG A CA 1
ATOM 2141 C C . ARG A 1 273 ? 20.426 -9.577 3.270 1.00 89.44 273 ARG A C 1
ATOM 2143 O O . ARG A 1 273 ? 20.657 -9.862 4.438 1.00 89.44 273 ARG A O 1
ATOM 2150 N N . LEU A 1 274 ? 19.497 -10.189 2.536 1.00 87.69 274 LEU A N 1
ATOM 2151 C CA . LEU A 1 274 ? 18.672 -11.289 3.050 1.00 87.69 274 LEU A CA 1
ATOM 2152 C C . LEU A 1 274 ? 19.484 -12.557 3.333 1.00 87.69 274 LEU A C 1
ATOM 2154 O O . LEU A 1 274 ? 19.159 -13.284 4.265 1.00 87.69 274 LEU A O 1
ATOM 2158 N N . ALA A 1 275 ? 20.563 -12.785 2.580 1.00 85.62 275 ALA A N 1
ATOM 2159 C CA . ALA A 1 275 ? 21.492 -13.888 2.816 1.00 85.62 275 ALA A CA 1
ATOM 2160 C C . ALA A 1 275 ? 22.334 -13.723 4.097 1.00 85.62 275 ALA A C 1
ATOM 2162 O O . ALA A 1 275 ? 22.987 -14.672 4.530 1.00 85.62 275 ALA A O 1
ATOM 2163 N N . ARG A 1 276 ? 22.349 -12.533 4.716 1.00 83.12 276 ARG A N 1
ATOM 2164 C CA . ARG A 1 276 ? 23.068 -12.311 5.977 1.00 83.12 276 ARG A CA 1
ATOM 2165 C C . ARG A 1 276 ? 22.330 -12.962 7.155 1.00 83.12 276 ARG A C 1
ATOM 2167 O O . ARG A 1 276 ? 21.103 -13.123 7.110 1.00 83.12 276 ARG A O 1
ATOM 2174 N N . PRO A 1 277 ? 23.056 -13.293 8.240 1.00 76.88 277 PRO A N 1
ATOM 2175 C CA . PRO A 1 277 ? 22.440 -13.739 9.480 1.00 76.88 277 PRO A CA 1
ATOM 2176 C C . PRO A 1 277 ? 21.357 -12.770 9.955 1.00 76.88 277 PRO A C 1
ATOM 2178 O O . PRO A 1 277 ? 21.446 -11.557 9.746 1.00 76.88 277 PRO A O 1
ATOM 2181 N N . ARG A 1 278 ? 20.325 -13.324 10.594 1.00 76.50 278 ARG A N 1
ATOM 2182 C CA . ARG A 1 278 ? 19.252 -12.538 11.201 1.00 76.50 278 ARG A CA 1
ATOM 2183 C C . ARG A 1 278 ? 19.860 -11.628 12.266 1.00 76.50 278 ARG A C 1
ATOM 2185 O O . ARG A 1 278 ? 20.570 -12.113 13.146 1.00 76.50 278 ARG A O 1
ATOM 2192 N N . ASN A 1 279 ? 19.552 -10.334 12.211 1.00 72.88 279 ASN A N 1
ATOM 2193 C CA . ASN A 1 279 ? 19.892 -9.441 13.313 1.00 72.88 279 ASN A CA 1
ATOM 2194 C C . ASN A 1 279 ? 18.991 -9.779 14.503 1.00 72.88 279 ASN A C 1
ATOM 2196 O O . ASN A 1 279 ? 17.786 -9.962 14.329 1.00 72.88 279 ASN A O 1
ATOM 2200 N N . GLY A 1 280 ? 19.566 -9.847 15.706 1.00 63.00 280 GLY A N 1
ATOM 2201 C CA . GLY A 1 280 ? 18.769 -9.929 16.925 1.00 63.00 280 GLY A CA 1
ATOM 2202 C C . GLY A 1 280 ? 17.774 -8.770 16.967 1.00 63.00 280 GLY A C 1
ATOM 2203 O O . GLY A 1 280 ? 18.145 -7.617 16.741 1.00 63.00 280 GLY A O 1
ATOM 2204 N N . PHE A 1 281 ? 16.509 -9.091 17.212 1.00 67.00 281 PHE A N 1
ATOM 2205 C CA . PHE A 1 281 ? 15.474 -8.115 17.499 1.00 67.00 281 PHE A CA 1
ATOM 2206 C C . PHE A 1 281 ? 15.101 -8.288 18.966 1.00 67.00 281 PHE A C 1
ATOM 2208 O O . PHE A 1 281 ? 14.664 -9.365 19.368 1.00 67.00 281 PHE A O 1
ATOM 2215 N N . GLN A 1 282 ? 15.339 -7.254 19.766 1.00 67.69 282 GLN A N 1
ATOM 2216 C CA . GLN A 1 282 ? 14.805 -7.192 21.115 1.00 67.69 282 GLN A CA 1
ATOM 2217 C C . GLN A 1 282 ? 13.433 -6.541 21.012 1.00 67.69 282 GLN A C 1
ATOM 2219 O O . GLN A 1 282 ? 13.343 -5.361 20.666 1.00 67.69 282 GLN A O 1
ATOM 2224 N N . SER A 1 283 ? 12.389 -7.327 21.275 1.00 66.62 283 SER A N 1
ATOM 2225 C CA . SER A 1 283 ? 11.025 -6.819 21.367 1.00 66.62 283 SER A CA 1
ATOM 2226 C C . SER A 1 283 ? 10.970 -5.652 22.337 1.00 66.62 283 SER A C 1
ATOM 2228 O O . SER A 1 283 ? 11.565 -5.690 23.420 1.00 66.62 283 SER A O 1
ATOM 2230 N N . SER A 1 284 ? 10.263 -4.607 21.928 1.00 65.94 284 SER A N 1
ATOM 2231 C CA . SER A 1 284 ? 9.974 -3.503 22.827 1.00 65.94 284 SER A CA 1
ATOM 2232 C C . SER A 1 284 ? 9.004 -3.991 23.901 1.00 65.94 284 SER A C 1
ATOM 2234 O O . SER A 1 284 ? 8.021 -4.669 23.601 1.00 65.94 284 SER A O 1
ATOM 2236 N N . LEU A 1 285 ? 9.277 -3.678 25.171 1.00 64.25 285 LEU A N 1
ATOM 2237 C CA . LEU A 1 285 ? 8.250 -3.856 26.193 1.00 64.25 285 LEU A CA 1
ATOM 2238 C C . LEU A 1 285 ? 7.108 -2.897 25.839 1.00 64.25 285 LEU A C 1
ATOM 2240 O O . LEU A 1 285 ? 7.387 -1.711 25.639 1.00 64.25 285 LEU A O 1
ATOM 2244 N N . PRO A 1 286 ? 5.855 -3.374 25.737 1.00 59.47 286 PRO A N 1
ATOM 2245 C CA . PRO A 1 286 ? 4.720 -2.500 25.512 1.00 59.47 286 PRO A CA 1
ATOM 2246 C C . PRO A 1 286 ? 4.539 -1.639 26.762 1.00 59.47 286 PRO A C 1
ATOM 2248 O O . PRO A 1 286 ? 3.896 -2.037 27.730 1.00 59.47 286 PRO A O 1
ATOM 2251 N N . LEU A 1 287 ? 5.165 -0.468 26.759 1.00 59.62 287 LEU A N 1
ATOM 2252 C CA . LEU A 1 287 ? 4.846 0.579 27.707 1.00 59.62 287 LEU A CA 1
ATOM 2253 C C . LEU A 1 287 ? 3.616 1.301 27.156 1.00 59.62 287 LEU A C 1
ATOM 2255 O O . LEU A 1 287 ? 3.619 1.661 25.974 1.00 59.62 287 LEU A O 1
ATOM 2259 N N . PRO A 1 288 ? 2.555 1.488 27.960 1.00 58.12 288 PRO A N 1
ATOM 2260 C CA . PRO A 1 288 ? 1.466 2.350 27.542 1.00 58.12 288 PRO A CA 1
ATOM 2261 C C . PRO A 1 288 ? 2.063 3.723 27.205 1.00 58.12 288 PRO A C 1
ATOM 2263 O O . PRO A 1 288 ? 2.940 4.196 27.941 1.00 58.12 288 PRO A O 1
ATOM 2266 N N . PRO A 1 289 ? 1.650 4.347 26.087 1.00 59.66 289 PRO A N 1
ATOM 2267 C CA . PRO A 1 289 ? 2.103 5.692 25.778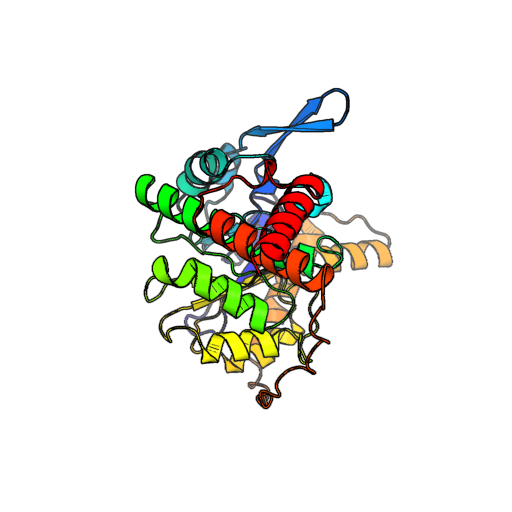 1.00 59.66 289 PRO A CA 1
ATOM 2268 C C . PRO A 1 289 ? 1.774 6.611 26.963 1.00 59.66 289 PRO A C 1
ATOM 2270 O O . PRO A 1 289 ? 0.817 6.336 27.700 1.00 59.66 289 PRO A O 1
ATOM 2273 N N . PRO A 1 290 ? 2.538 7.698 27.167 1.00 60.25 290 PRO A N 1
ATOM 2274 C CA . PRO A 1 290 ? 2.154 8.720 28.129 1.00 60.25 290 PRO A CA 1
ATOM 2275 C C . PRO A 1 290 ? 0.700 9.106 27.858 1.00 60.25 290 PRO A C 1
ATOM 2277 O O . PRO A 1 290 ? 0.349 9.373 26.707 1.00 60.25 290 PRO A O 1
ATOM 2280 N N . ALA A 1 291 ? -0.146 9.074 28.889 1.00 63.00 291 ALA A N 1
ATOM 2281 C CA . ALA A 1 291 ? -1.535 9.471 28.735 1.00 63.00 291 ALA A CA 1
ATOM 2282 C C . ALA A 1 291 ? -1.559 10.914 28.219 1.00 63.00 291 ALA A C 1
ATOM 2284 O O . ALA A 1 291 ? -1.049 11.822 28.882 1.00 63.00 291 ALA A O 1
ATOM 2285 N N . GLU A 1 292 ? -2.103 11.118 27.019 1.00 69.06 292 GLU A N 1
ATOM 2286 C CA . GLU A 1 292 ? -2.431 12.464 26.569 1.00 69.06 292 GLU A CA 1
ATOM 2287 C C . GLU A 1 292 ? -3.494 13.015 27.539 1.00 69.06 292 GLU A C 1
ATOM 2289 O O . GLU A 1 292 ? -4.357 12.249 27.990 1.00 69.06 292 GLU A O 1
ATOM 2294 N N . PRO A 1 293 ? -3.416 14.300 27.936 1.00 73.62 293 PRO A N 1
ATOM 2295 C CA . PRO A 1 293 ? -4.425 14.892 28.801 1.00 73.62 293 PRO A CA 1
ATOM 2296 C C . PRO A 1 293 ? -5.798 14.665 28.175 1.00 73.62 293 PRO A C 1
ATOM 2298 O O . PRO A 1 293 ? -5.994 14.973 26.999 1.00 73.62 293 PRO A O 1
ATOM 2301 N N . LEU A 1 294 ? -6.733 14.106 28.944 1.00 74.88 294 LEU A N 1
ATOM 2302 C CA . LEU A 1 294 ? -8.092 13.945 28.448 1.00 74.88 294 LEU A CA 1
ATOM 2303 C C . LEU A 1 294 ? -8.666 15.340 28.169 1.00 74.88 294 LEU A C 1
ATOM 2305 O O . LEU A 1 294 ? -8.575 16.206 29.048 1.00 74.88 294 LEU A O 1
ATOM 2309 N N . PRO A 1 295 ? -9.237 15.573 26.976 1.00 80.06 295 PRO A N 1
ATOM 2310 C CA . PRO A 1 295 ? -9.912 16.828 26.701 1.00 80.06 295 PRO A CA 1
ATOM 2311 C C . PRO A 1 295 ? -11.073 17.006 27.688 1.00 80.06 295 PRO A C 1
ATOM 2313 O O . PRO A 1 295 ? -11.635 16.029 28.188 1.00 80.06 295 PRO A O 1
ATOM 2316 N N . THR A 1 296 ? -11.425 18.254 28.000 1.00 85.06 296 THR A N 1
ATOM 2317 C CA . THR A 1 296 ? -12.506 18.568 28.953 1.00 85.06 296 THR A CA 1
ATOM 2318 C C . THR A 1 296 ? -13.496 19.563 28.358 1.00 85.06 296 THR A C 1
ATOM 2320 O O . THR A 1 296 ? -13.156 20.345 27.470 1.00 85.06 296 THR A O 1
ATOM 2323 N N . GLY A 1 297 ? -14.745 19.522 28.831 1.00 90.12 297 GLY A N 1
ATOM 2324 C CA . GLY A 1 297 ? -15.808 20.414 28.365 1.00 90.12 297 GLY A CA 1
ATOM 2325 C C . GLY A 1 297 ? -16.043 20.301 26.857 1.00 90.12 297 GLY A C 1
ATOM 2326 O O . GLY A 1 297 ? -16.246 19.207 26.336 1.00 90.12 297 GLY A O 1
ATOM 2327 N N . TRP A 1 298 ? -15.977 21.434 26.157 1.00 90.44 298 TRP A N 1
ATOM 2328 C CA . TRP A 1 298 ? -16.189 21.500 24.709 1.00 90.44 298 TRP A CA 1
ATOM 2329 C C . TRP A 1 298 ? -15.216 20.627 23.913 1.00 90.44 298 TRP A C 1
ATOM 2331 O O . TRP A 1 298 ? -15.616 19.953 22.970 1.00 90.44 298 TRP A O 1
ATOM 2341 N N . GLU A 1 299 ? -13.943 20.586 24.311 1.00 87.56 299 GLU A N 1
ATOM 2342 C CA . GLU A 1 299 ? -12.942 19.771 23.618 1.00 87.56 299 GLU A CA 1
ATOM 2343 C C . GLU A 1 299 ? -13.272 18.276 23.721 1.00 87.56 299 GLU A C 1
ATOM 2345 O O . GLU A 1 299 ? -13.075 17.534 22.761 1.00 87.56 299 GLU A O 1
ATOM 2350 N N . ALA A 1 300 ? -13.815 17.838 24.865 1.00 88.12 300 ALA A N 1
ATOM 2351 C CA . ALA A 1 300 ? -14.237 16.453 25.063 1.00 88.12 300 ALA A CA 1
ATOM 2352 C C . ALA A 1 300 ? -15.421 16.101 24.164 1.00 88.12 300 ALA A C 1
ATOM 2354 O O . ALA A 1 300 ? -15.433 15.041 23.543 1.00 88.12 300 ALA A O 1
ATOM 2355 N N . ALA A 1 301 ? -16.388 17.011 24.060 1.00 90.19 301 ALA A N 1
ATOM 2356 C CA . ALA A 1 301 ? -17.557 16.821 23.218 1.00 90.19 301 ALA A CA 1
ATOM 2357 C C . ALA A 1 301 ? -17.205 16.796 21.728 1.00 90.19 301 ALA A C 1
ATOM 2359 O O . ALA A 1 301 ? -17.701 15.946 20.997 1.00 90.19 301 ALA A O 1
ATOM 2360 N N . VAL A 1 302 ? -16.290 17.663 21.283 1.00 90.56 302 VAL A N 1
ATOM 2361 C CA . VAL A 1 302 ? -15.774 17.632 19.906 1.00 90.56 302 VAL A CA 1
ATOM 2362 C C . VAL A 1 302 ? -15.032 16.326 19.628 1.00 90.56 302 VAL A C 1
ATOM 2364 O O . VAL A 1 302 ? -15.222 15.735 18.566 1.00 90.56 302 VAL A O 1
ATOM 2367 N N . ALA A 1 303 ? -14.210 15.848 20.566 1.00 88.06 303 ALA A N 1
ATOM 2368 C CA . ALA A 1 303 ? -13.522 14.568 20.418 1.00 88.06 303 ALA A CA 1
ATOM 2369 C C . ALA A 1 303 ? -14.508 13.387 20.338 1.00 88.06 303 ALA A C 1
ATOM 2371 O O . ALA A 1 303 ? -14.339 12.516 19.484 1.00 88.06 303 ALA A O 1
ATOM 2372 N N . ALA A 1 304 ? -15.555 13.388 21.170 1.00 89.00 304 ALA A N 1
ATOM 2373 C CA . ALA A 1 304 ? -16.615 12.380 21.151 1.00 89.00 304 ALA A CA 1
ATOM 2374 C C . ALA A 1 304 ? -17.416 12.411 19.840 1.00 89.00 304 ALA A C 1
ATOM 2376 O O . ALA A 1 304 ? -17.553 11.379 19.189 1.00 89.00 304 ALA A O 1
ATOM 2377 N N . ALA A 1 305 ? -17.837 13.595 19.385 1.00 91.62 305 ALA A N 1
ATOM 2378 C CA . ALA A 1 305 ? -18.532 13.766 18.110 1.00 91.62 305 ALA A CA 1
ATOM 2379 C C . ALA A 1 305 ? -17.695 13.249 16.931 1.00 91.62 305 ALA A C 1
ATOM 2381 O O . ALA A 1 305 ? -18.195 12.528 16.071 1.00 91.62 305 ALA A O 1
ATOM 2382 N N . ARG A 1 306 ? -16.390 13.560 16.898 1.00 91.62 306 ARG A N 1
ATOM 2383 C CA . ARG A 1 306 ? -15.480 13.040 15.863 1.00 91.62 306 ARG A CA 1
ATOM 2384 C C . ARG A 1 306 ? -15.364 11.520 15.906 1.00 91.62 306 ARG A C 1
ATOM 2386 O O . ARG A 1 306 ? -15.254 10.895 14.855 1.00 91.62 306 ARG A O 1
ATOM 2393 N N . GLU A 1 307 ? -15.361 10.923 17.093 1.00 90.56 307 GLU A N 1
ATOM 2394 C CA . GLU A 1 307 ? -15.326 9.470 17.250 1.00 90.56 307 GLU A CA 1
ATOM 2395 C C . GLU A 1 307 ? -16.609 8.804 16.732 1.00 90.56 307 GLU A C 1
ATOM 2397 O O . GLU A 1 307 ? -16.517 7.868 15.938 1.00 90.56 307 GLU A O 1
ATOM 2402 N N . GLU A 1 308 ? -17.783 9.332 17.090 1.00 91.94 308 GLU A N 1
ATOM 2403 C CA . GLU A 1 308 ? -19.079 8.845 16.596 1.00 91.94 308 GLU A CA 1
ATOM 2404 C C . GLU A 1 308 ? -19.189 8.972 15.072 1.00 91.94 308 GLU A C 1
ATOM 2406 O O . GLU A 1 308 ? -19.490 7.994 14.388 1.00 91.94 308 GLU A O 1
ATOM 2411 N N . ILE A 1 309 ? -18.837 10.135 14.514 1.00 91.25 309 ILE A N 1
ATOM 2412 C CA . ILE A 1 309 ? -18.814 10.374 13.062 1.00 91.25 309 ILE A CA 1
ATOM 2413 C C . ILE A 1 309 ? -17.875 9.385 12.360 1.00 91.25 309 ILE A C 1
ATOM 2415 O O . ILE A 1 309 ? -18.213 8.845 11.306 1.00 91.25 309 ILE A O 1
ATOM 2419 N N . ARG A 1 310 ? -16.694 9.105 12.929 1.00 93.00 310 ARG A N 1
ATOM 2420 C CA . ARG A 1 310 ? -15.774 8.104 12.368 1.00 93.00 310 ARG A CA 1
ATOM 2421 C C . ARG A 1 310 ? -16.371 6.701 12.400 1.00 93.00 310 ARG A C 1
ATOM 2423 O O . ARG A 1 310 ? -16.173 5.976 11.428 1.00 93.00 310 ARG A O 1
ATOM 2430 N N . SER A 1 311 ? -17.094 6.329 13.456 1.00 90.69 311 SER A N 1
ATOM 2431 C CA . SER A 1 311 ? -17.815 5.050 13.511 1.00 90.69 311 SER A CA 1
ATOM 2432 C C . SER A 1 311 ? -18.833 4.949 12.378 1.00 90.69 311 SER A C 1
ATOM 2434 O O . SER A 1 311 ? -18.728 4.052 11.546 1.00 90.69 311 SER A O 1
ATOM 2436 N N . LEU A 1 312 ? -19.714 5.946 12.254 1.00 90.12 312 LEU A N 1
ATOM 2437 C CA . LEU A 1 312 ? -20.736 6.001 11.202 1.00 90.12 312 LEU A CA 1
ATOM 2438 C C . LEU A 1 312 ? -20.129 5.954 9.792 1.00 90.12 312 LEU A C 1
ATOM 2440 O O . LEU A 1 312 ? -20.671 5.317 8.889 1.00 90.12 312 LEU A O 1
ATOM 2444 N N . LEU A 1 313 ? -18.979 6.604 9.590 1.00 90.94 313 LEU A N 1
ATOM 2445 C CA . LEU A 1 313 ? -18.248 6.559 8.324 1.00 90.94 313 LEU A CA 1
ATOM 2446 C C . LEU A 1 313 ? -17.720 5.150 8.014 1.00 90.94 313 LEU A C 1
ATOM 2448 O O . LEU A 1 313 ? -17.778 4.714 6.862 1.00 90.94 313 LEU A O 1
ATOM 2452 N N . MET A 1 314 ? -17.171 4.451 9.011 1.00 91.00 314 MET A N 1
ATOM 2453 C CA . MET A 1 314 ? -16.670 3.082 8.843 1.00 91.00 314 MET A CA 1
ATOM 2454 C C . MET A 1 314 ? -17.811 2.115 8.511 1.00 91.00 314 MET A C 1
ATOM 2456 O O . MET A 1 314 ? -17.655 1.291 7.606 1.00 91.00 314 MET A O 1
ATOM 2460 N N . ASP A 1 315 ? -18.964 2.293 9.157 1.00 88.19 315 ASP A N 1
ATOM 2461 C CA . ASP A 1 315 ? -20.182 1.509 8.928 1.00 88.19 315 ASP A CA 1
ATOM 2462 C C . ASP A 1 315 ? -20.863 1.850 7.585 1.00 88.19 315 ASP A C 1
ATOM 2464 O O . ASP A 1 315 ? -21.661 1.075 7.057 1.00 88.19 315 ASP A O 1
ATOM 2468 N N . GLY A 1 316 ? -20.479 2.972 6.966 1.00 84.19 316 GLY A N 1
ATOM 2469 C CA . GLY A 1 316 ? -21.008 3.433 5.682 1.00 84.19 316 GLY A CA 1
ATOM 2470 C C . GLY A 1 316 ? -22.361 4.138 5.787 1.00 84.19 316 GLY A C 1
ATOM 2471 O O . GLY A 1 316 ? -23.036 4.291 4.771 1.00 84.19 316 GLY A O 1
ATOM 2472 N N . GLU A 1 317 ? -22.751 4.573 6.987 1.00 87.56 317 GLU A N 1
ATOM 2473 C CA . GLU A 1 317 ? -23.995 5.313 7.230 1.00 87.56 317 GLU A CA 1
ATOM 2474 C C . GLU A 1 317 ? -23.920 6.764 6.740 1.00 87.56 317 GLU A C 1
ATOM 2476 O O . GLU A 1 317 ? -24.937 7.353 6.374 1.00 87.56 317 GLU A O 1
ATOM 2481 N N . ILE A 1 318 ? -22.712 7.333 6.691 1.00 86.25 318 ILE A N 1
ATOM 2482 C CA . ILE A 1 318 ? -22.462 8.694 6.207 1.00 86.25 318 ILE A CA 1
ATOM 2483 C C . ILE A 1 318 ? -21.363 8.711 5.144 1.00 86.25 318 ILE A C 1
ATOM 2485 O O . ILE A 1 318 ? -20.412 7.925 5.188 1.00 86.25 318 ILE A O 1
ATOM 2489 N N . ALA A 1 319 ? -21.467 9.639 4.192 1.00 79.19 319 ALA A N 1
ATOM 2490 C CA . ALA A 1 319 ? -20.431 9.856 3.190 1.00 79.19 319 ALA A CA 1
ATOM 2491 C C . ALA A 1 319 ? -19.402 10.885 3.682 1.00 79.19 319 ALA A C 1
ATOM 2493 O O . ALA A 1 319 ? -19.718 11.825 4.412 1.00 79.19 319 ALA A O 1
ATOM 2494 N N . HIS A 1 320 ? -18.138 10.733 3.272 1.00 72.38 320 HIS A N 1
ATOM 2495 C CA . HIS A 1 320 ? -17.065 11.604 3.763 1.00 72.38 320 HIS A CA 1
ATOM 2496 C C . HIS A 1 320 ? -17.295 13.080 3.412 1.00 72.38 320 HIS A C 1
ATOM 2498 O O . HIS A 1 320 ? -16.808 13.968 4.115 1.00 72.38 320 HIS A O 1
ATOM 2504 N N . ASP A 1 321 ? -17.856 13.346 2.234 1.00 71.25 321 ASP A N 1
ATOM 2505 C CA . ASP A 1 321 ? -17.992 14.675 1.633 1.00 71.25 321 ASP A CA 1
ATOM 2506 C C . ASP A 1 321 ? -19.044 15.527 2.348 1.00 71.25 321 ASP A C 1
ATOM 2508 O O . ASP A 1 321 ? -19.070 16.744 2.187 1.00 71.25 321 ASP A O 1
ATOM 2512 N N . GLN A 1 322 ? -19.843 14.888 3.200 1.00 68.19 322 GLN A N 1
ATOM 2513 C CA . GLN A 1 322 ? -20.833 15.511 4.066 1.00 68.19 322 GLN A CA 1
ATOM 2514 C C . GLN A 1 322 ? -20.220 16.016 5.385 1.00 68.19 322 GLN A C 1
ATOM 2516 O O . GLN A 1 322 ? -20.839 16.823 6.077 1.00 68.19 322 GLN A O 1
ATOM 2521 N N . ILE A 1 323 ? -18.993 15.595 5.730 1.00 78.19 323 ILE A N 1
ATOM 2522 C CA . ILE A 1 323 ? -18.352 15.951 7.001 1.00 78.19 323 ILE A CA 1
ATOM 2523 C C . ILE A 1 323 ? -17.737 17.355 6.931 1.00 78.19 323 ILE A C 1
ATOM 2525 O O . ILE A 1 323 ? -16.743 17.572 6.235 1.00 78.19 323 ILE A O 1
ATOM 2529 N N . THR A 1 324 ? -18.298 18.303 7.691 1.00 82.88 324 THR A N 1
ATOM 2530 C CA . THR A 1 324 ? -17.782 19.678 7.831 1.00 82.88 324 THR A CA 1
ATOM 2531 C C . THR A 1 324 ? -17.497 20.025 9.292 1.00 82.88 324 THR A C 1
ATOM 2533 O O . THR A 1 324 ? -18.139 19.489 10.192 1.00 82.88 324 THR A O 1
ATOM 2536 N N . ASP A 1 325 ? -16.577 20.964 9.542 1.00 84.12 325 ASP A N 1
ATOM 2537 C CA . ASP A 1 325 ? -16.275 21.421 10.910 1.00 84.12 325 ASP A CA 1
ATOM 2538 C C . ASP A 1 325 ? -17.504 22.012 11.618 1.00 84.12 325 ASP A C 1
ATOM 2540 O O . ASP A 1 325 ? -17.659 21.845 12.825 1.00 84.12 325 ASP A O 1
ATOM 2544 N N . ALA A 1 326 ? -18.398 22.663 10.866 1.00 85.31 326 ALA A N 1
ATOM 2545 C CA . ALA A 1 326 ? -19.652 23.188 11.398 1.00 85.31 326 ALA A CA 1
ATOM 2546 C C . ALA A 1 326 ? -20.574 22.064 11.887 1.00 85.31 326 ALA A C 1
ATOM 2548 O O . ALA A 1 326 ? -21.129 22.162 12.976 1.00 85.31 326 ALA A O 1
ATOM 2549 N N . TRP A 1 327 ? -20.679 20.978 11.119 1.00 87.12 327 TRP A N 1
ATOM 2550 C CA . TRP A 1 327 ? -21.493 19.827 11.498 1.00 87.12 327 TRP A CA 1
ATOM 2551 C C . TRP A 1 327 ? -20.914 19.071 12.699 1.00 87.12 327 TRP A C 1
ATOM 2553 O O . TRP A 1 327 ? -21.654 18.667 13.589 1.00 87.12 327 TRP A O 1
ATOM 2563 N N . ILE A 1 328 ? -19.584 18.950 12.785 1.00 88.56 328 ILE A N 1
ATOM 2564 C CA . ILE A 1 328 ? -18.915 18.375 13.964 1.00 88.56 328 ILE A CA 1
ATOM 2565 C C . ILE A 1 328 ? -19.199 19.222 15.210 1.00 88.56 328 ILE A C 1
ATOM 2567 O O . ILE A 1 328 ? -19.444 18.674 16.282 1.00 88.56 328 ILE A O 1
ATOM 2571 N N . ALA A 1 329 ? -19.164 20.552 15.083 1.00 89.19 329 ALA A N 1
ATOM 2572 C CA . ALA A 1 329 ? -19.482 21.451 16.185 1.00 89.19 329 ALA A CA 1
ATOM 2573 C C . ALA A 1 329 ? -20.954 21.335 16.611 1.00 89.19 329 ALA A C 1
ATOM 2575 O O . ALA A 1 329 ? -21.233 21.291 17.802 1.00 89.19 329 ALA A O 1
ATOM 2576 N N . GLU A 1 330 ? -21.887 21.246 15.666 1.00 89.75 330 GLU A N 1
ATOM 2577 C CA . GLU A 1 330 ? -23.307 21.030 15.966 1.00 89.75 330 GLU A CA 1
ATOM 2578 C C . GLU A 1 330 ? -23.521 19.723 16.743 1.00 89.75 330 GLU A C 1
ATOM 2580 O O . GLU A 1 330 ? -24.083 19.742 17.835 1.00 89.75 330 GLU A O 1
ATOM 2585 N N . TRP A 1 331 ? -22.940 18.618 16.270 1.00 91.38 331 TRP A N 1
ATOM 2586 C CA . TRP A 1 331 ? -23.010 17.320 16.949 1.00 91.38 331 TRP A CA 1
ATOM 2587 C C . TRP A 1 331 ? -22.385 17.360 18.352 1.00 91.38 331 TRP A C 1
ATOM 2589 O O . TRP A 1 331 ? -22.925 16.808 19.309 1.00 91.38 331 TRP A O 1
ATOM 2599 N N . ALA A 1 332 ? -21.253 18.050 18.510 1.00 92.25 332 ALA A N 1
ATOM 2600 C CA . ALA A 1 332 ? -20.620 18.238 19.812 1.00 92.25 332 ALA A CA 1
ATOM 2601 C C . ALA A 1 332 ? -21.505 19.044 20.780 1.00 92.25 332 ALA A C 1
ATOM 2603 O O . ALA A 1 332 ? -21.550 18.739 21.973 1.00 92.25 332 ALA A O 1
ATOM 2604 N N . ALA A 1 333 ? -22.219 20.057 20.280 1.00 90.38 333 ALA A N 1
ATOM 2605 C CA . ALA A 1 333 ? -23.166 20.828 21.079 1.00 90.38 333 ALA A CA 1
ATOM 2606 C C . ALA A 1 333 ? -24.343 19.967 21.547 1.00 90.38 333 ALA A C 1
ATOM 2608 O O . ALA A 1 333 ? -24.708 20.043 22.722 1.00 90.38 333 ALA A O 1
ATOM 2609 N N . ASP A 1 334 ? -24.865 19.106 20.674 1.00 90.44 334 ASP A N 1
ATOM 2610 C CA . ASP A 1 334 ? -25.929 18.163 21.018 1.00 90.44 334 ASP A CA 1
ATOM 2611 C C . ASP A 1 334 ? -25.470 17.168 22.094 1.00 90.44 334 ASP A C 1
ATOM 2613 O O . ASP A 1 334 ? -26.150 17.000 23.108 1.00 90.44 334 ASP A O 1
ATOM 2617 N N . LEU A 1 335 ? -24.270 16.589 21.952 1.00 90.00 335 LEU A N 1
ATOM 2618 C CA . LEU A 1 335 ? -23.700 15.694 22.965 1.00 90.00 335 LEU A CA 1
ATOM 2619 C C . LEU A 1 335 ? -23.570 16.384 24.329 1.00 90.00 335 LEU A C 1
ATOM 2621 O O . LEU A 1 335 ? -23.978 15.812 25.338 1.00 90.00 335 LEU A O 1
ATOM 2625 N N . MET A 1 336 ? -23.080 17.630 24.373 1.00 87.75 336 MET A N 1
ATOM 2626 C CA . MET A 1 336 ? -23.005 18.396 25.626 1.00 87.75 336 MET A CA 1
ATOM 2627 C C . MET A 1 336 ? -24.368 18.723 26.226 1.00 87.75 336 MET A C 1
ATOM 2629 O O . MET A 1 336 ? -24.481 18.790 27.446 1.00 87.75 336 MET A O 1
ATOM 2633 N N . ALA A 1 337 ? -25.386 18.962 25.399 1.00 85.50 337 ALA A N 1
ATOM 2634 C CA . ALA A 1 337 ? -26.735 19.241 25.880 1.00 85.50 337 ALA A CA 1
ATOM 2635 C C . ALA A 1 337 ? -27.404 18.003 26.505 1.00 85.50 337 ALA A C 1
ATOM 2637 O O . ALA A 1 337 ? -28.343 18.146 27.289 1.00 85.50 337 ALA A O 1
ATOM 2638 N N . THR A 1 338 ? -26.925 16.803 26.160 1.00 77.69 338 THR A N 1
ATOM 2639 C CA . THR A 1 338 ? -27.457 15.514 26.636 1.00 77.69 338 THR A CA 1
ATOM 2640 C C . THR A 1 338 ? -26.640 14.837 27.747 1.00 77.69 338 THR A C 1
ATOM 2642 O O . THR A 1 338 ? -27.108 13.833 28.287 1.00 77.69 338 THR A O 1
ATOM 2645 N N . ALA A 1 339 ? -25.458 15.366 28.089 1.00 68.62 339 ALA A N 1
ATOM 2646 C CA . ALA A 1 339 ? -24.534 14.828 29.101 1.00 68.62 339 ALA A CA 1
ATOM 2647 C C . ALA A 1 339 ? -24.815 15.349 30.521 1.00 68.62 339 ALA A C 1
ATOM 2649 O O . ALA A 1 339 ? -24.680 14.547 31.475 1.00 68.62 339 ALA A O 1
#

Nearest PDB structures (foldseek):
  4e2v-assembly1_A-2  TM=5.936E-01  e=4.930E-07  Zymomonas mobilis
  2nqz-assembly1_A-2  TM=5.973E-01  e=6.504E-07  Zymomonas mobilis
  4gcx-assembly1_A-2  TM=5.947E-01  e=6.504E-07  Zymomonas mobilis subsp. mobilis ZM4 = ATCC 31821
  2nso-assembly1_A-2  TM=5.922E-01  e=1.132E-06  Zymomonas mobilis
  5n6f-assembly1_A-2  TM=5.916E-01  e=7.458E-06  Zymomonas mobilis subsp. mobilis ZM4 = ATCC 31821

Sequence (339 aa):
MAAGTPIEIIVGLPGLSEGPLLARARALQLPVLISANSLSRWRQRDGGREWAGWRLRQLANAHGLASIMLDSAGFVLASRYRGLPWTVEDYVEGLAAAYPWRLWASLDHCVEPEIARDREEVLDRIARTVRLNIECHARAIDAGIVSNFMPVLQGRRPSDYLRCLDGIAHILRPGQTIAIGSTCRRAVHGEDGLLAVFETLDRHLDPTLHLHGFGIKGPALSHLRAFEHRKITLDSSAFSYAARMSALFDGHAKTNHFVANHMERWTERQYARLARPRNGFQSSLPLPPPAEPLPTGWEAAVAAAREEIRSLLMDGEIAHDQITDAWIAEWAADLMATA

Mean predicted aligned error: 5.66 Å